Protein AF-A0A524N0E1-F1 (afdb_monomer_lite)

Sequence (249 aa):
MIRYTLTCMLLAGVVLVSGCTGSSPEADEAGSQALSSLEKRVTEMEQIISGLTAELERLRVQNAGMQRSFEAMAKRGGAPADGDVAELVEAAVAAELKAREELQQQQEAQQRDERRQQAEQRRQQAEERRREATQQRIDEMSEVLALDEGQQEQLKEIATQAQGTIRDVFQKMRSDGSFDRDAMTAAIDAVIQDSETAMKEILSEEQFAKYQEEQEPIRQIWEGLRNMNFGQGRRGGGGNRGGNQAGGD

Structure (mmCIF, N/CA/C/O backbone):
data_AF-A0A524N0E1-F1
#
_entry.id   AF-A0A524N0E1-F1
#
loop_
_atom_site.group_PDB
_atom_site.id
_atom_site.type_symbol
_atom_site.label_atom_id
_atom_site.label_alt_id
_atom_site.label_comp_id
_atom_site.label_asym_id
_atom_site.label_entity_id
_atom_site.label_seq_id
_atom_site.pdbx_PDB_ins_code
_atom_site.Cartn_x
_atom_site.Cartn_y
_atom_site.Cartn_z
_atom_site.occupancy
_atom_site.B_iso_or_equiv
_atom_site.auth_seq_id
_atom_site.auth_comp_id
_atom_site.auth_asym_id
_atom_site.auth_atom_id
_atom_site.pdbx_PDB_model_num
ATOM 1 N N . MET A 1 1 ? 29.623 -28.785 -18.349 1.00 45.19 1 MET A N 1
ATOM 2 C CA . MET A 1 1 ? 29.304 -29.489 -17.085 1.00 45.19 1 MET A CA 1
ATOM 3 C C . MET A 1 1 ? 30.384 -29.249 -16.016 1.00 45.19 1 MET A C 1
ATOM 5 O O . MET A 1 1 ? 30.960 -30.201 -15.520 1.00 45.19 1 MET A O 1
ATOM 9 N N . ILE A 1 2 ? 30.697 -27.992 -15.662 1.00 42.69 2 ILE A N 1
ATOM 10 C CA . ILE A 1 2 ? 31.706 -27.665 -14.616 1.00 42.69 2 ILE A CA 1
ATOM 11 C C . ILE A 1 2 ? 31.137 -26.674 -13.567 1.00 42.69 2 ILE A C 1
ATOM 13 O O . ILE A 1 2 ? 31.775 -26.360 -12.575 1.00 42.69 2 ILE A O 1
ATOM 17 N N . ARG A 1 3 ? 29.887 -26.209 -13.723 1.00 44.38 3 ARG A N 1
ATOM 18 C CA . ARG A 1 3 ? 29.291 -25.162 -12.869 1.00 44.38 3 ARG A CA 1
ATOM 19 C C 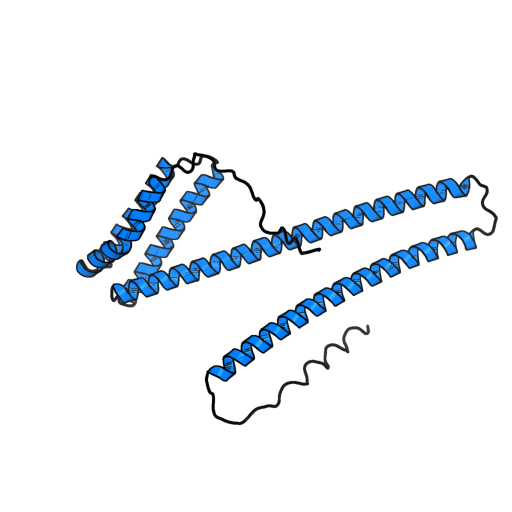. ARG A 1 3 ? 28.648 -25.652 -11.557 1.00 44.38 3 ARG A C 1
ATOM 21 O O . ARG A 1 3 ? 28.181 -24.817 -10.801 1.00 44.38 3 ARG A O 1
ATOM 28 N N . TYR A 1 4 ? 28.641 -26.956 -11.265 1.00 41.62 4 TYR A N 1
ATOM 29 C CA . TYR A 1 4 ? 27.923 -27.508 -10.098 1.00 41.62 4 TYR A CA 1
ATOM 30 C C . TYR A 1 4 ? 28.804 -27.962 -8.927 1.00 41.62 4 TYR A C 1
ATOM 32 O O . TYR A 1 4 ? 28.274 -28.323 -7.884 1.00 41.62 4 TYR A O 1
ATOM 40 N N . THR A 1 5 ? 30.133 -27.935 -9.046 1.00 41.66 5 THR A N 1
ATOM 41 C CA . THR A 1 5 ? 31.018 -28.451 -7.985 1.00 41.66 5 THR A CA 1
ATOM 42 C C . THR A 1 5 ? 31.555 -27.389 -7.026 1.00 41.66 5 THR A C 1
ATOM 44 O O . THR A 1 5 ? 32.022 -27.757 -5.953 1.00 41.66 5 THR A O 1
ATOM 47 N N . LEU A 1 6 ? 31.459 -26.090 -7.338 1.00 37.38 6 LEU A N 1
ATOM 48 C CA . LEU A 1 6 ? 31.981 -25.041 -6.445 1.00 37.38 6 LEU A CA 1
ATOM 49 C C . LEU A 1 6 ? 30.980 -24.556 -5.384 1.00 37.38 6 LEU A C 1
ATOM 51 O O . LEU A 1 6 ? 31.397 -24.043 -4.351 1.00 37.38 6 LEU A O 1
ATOM 55 N N . THR A 1 7 ? 29.677 -24.757 -5.585 1.00 39.31 7 THR A N 1
ATOM 56 C CA . THR A 1 7 ? 28.638 -24.256 -4.667 1.00 39.31 7 THR A CA 1
ATOM 57 C C . THR A 1 7 ? 28.440 -25.141 -3.430 1.00 39.31 7 THR A C 1
ATOM 59 O O . THR A 1 7 ? 27.913 -24.679 -2.425 1.00 39.31 7 THR A O 1
ATOM 62 N N . CYS A 1 8 ? 28.907 -26.395 -3.447 1.00 34.84 8 CYS A N 1
ATOM 63 C CA . CYS A 1 8 ? 28.731 -27.320 -2.319 1.00 34.84 8 CYS A CA 1
ATOM 64 C C . CYS A 1 8 ? 29.807 -27.222 -1.224 1.00 34.84 8 CYS A C 1
ATOM 66 O O . CYS A 1 8 ? 29.624 -27.825 -0.171 1.00 34.84 8 CYS A O 1
ATOM 68 N N . MET A 1 9 ? 30.904 -26.476 -1.413 1.00 36.12 9 MET A N 1
ATOM 69 C CA . MET A 1 9 ? 31.959 -26.375 -0.386 1.00 36.12 9 MET A CA 1
ATOM 70 C C . MET A 1 9 ? 31.864 -25.146 0.530 1.00 36.12 9 MET A C 1
ATOM 72 O O . MET A 1 9 ? 32.544 -25.114 1.550 1.00 36.12 9 MET A O 1
ATOM 76 N N . LEU A 1 10 ? 31.004 -24.165 0.239 1.00 38.72 10 LEU A N 1
ATOM 77 C CA . LEU A 1 10 ? 30.892 -22.945 1.058 1.00 38.72 10 LEU A CA 1
ATOM 78 C C . LEU A 1 10 ? 29.848 -23.023 2.188 1.00 38.72 10 LEU A C 1
ATOM 80 O O . LEU A 1 10 ? 29.843 -22.164 3.062 1.00 38.72 10 LEU A O 1
ATOM 84 N N . LEU A 1 11 ? 29.026 -24.077 2.235 1.00 38.41 11 LEU A N 1
ATOM 85 C CA . LEU A 1 11 ? 28.004 -24.283 3.278 1.00 38.41 11 LEU A CA 1
ATOM 86 C C . LEU A 1 11 ? 28.438 -25.219 4.423 1.00 38.41 11 LEU A C 1
ATOM 88 O O . LEU A 1 11 ? 27.679 -25.426 5.363 1.00 38.41 11 LEU A O 1
ATOM 92 N N . ALA A 1 12 ? 29.661 -25.757 4.392 1.00 38.16 12 ALA A N 1
ATOM 93 C CA . ALA A 1 12 ? 30.149 -26.708 5.401 1.00 38.16 12 ALA A CA 1
ATOM 94 C C . ALA A 1 12 ? 30.958 -26.067 6.556 1.00 38.16 12 ALA A C 1
ATOM 96 O O . ALA A 1 12 ? 31.536 -26.786 7.365 1.00 38.16 12 ALA A O 1
ATOM 97 N N . GLY A 1 13 ? 31.036 -24.732 6.636 1.00 39.38 13 GLY A N 1
ATOM 98 C CA . GLY A 1 13 ? 32.015 -24.038 7.487 1.00 39.38 13 GLY A CA 1
ATOM 99 C C . GLY A 1 13 ? 31.513 -23.333 8.752 1.00 39.38 13 GLY A C 1
ATOM 100 O O . GLY A 1 13 ? 32.348 -22.817 9.487 1.00 39.38 13 GLY A O 1
ATOM 101 N N . VAL A 1 14 ? 30.204 -23.264 9.034 1.00 42.12 14 VAL A N 1
ATOM 102 C CA . VAL A 1 14 ? 29.685 -22.448 10.162 1.00 42.12 14 VAL A CA 1
ATOM 103 C C . VAL A 1 14 ? 28.643 -23.201 10.995 1.00 42.12 14 VAL A C 1
ATOM 105 O O . VAL A 1 14 ? 27.560 -22.705 11.278 1.00 42.12 14 VAL A O 1
ATOM 108 N N . VAL A 1 15 ? 28.966 -24.426 11.411 1.00 42.88 15 VAL A N 1
ATOM 109 C CA . VAL A 1 15 ? 28.227 -25.125 12.475 1.00 42.88 15 VAL A CA 1
ATOM 110 C C . VAL A 1 15 ? 29.237 -25.755 13.426 1.00 42.88 15 VAL A C 1
ATOM 112 O O . VAL A 1 15 ? 29.592 -26.915 13.258 1.00 42.88 15 VAL A O 1
ATOM 115 N N . LEU A 1 16 ? 29.743 -24.970 14.386 1.00 44.41 16 LEU A N 1
ATOM 116 C CA . LEU A 1 16 ? 30.300 -25.459 15.660 1.00 44.41 16 LEU A CA 1
ATOM 117 C C . LEU A 1 16 ? 30.695 -24.293 16.586 1.00 44.41 16 LEU A C 1
ATOM 119 O O . LEU A 1 16 ? 31.866 -24.055 16.851 1.00 44.41 16 LEU A O 1
ATOM 123 N N . VAL A 1 17 ? 29.699 -23.588 17.127 1.00 41.06 17 VAL A N 1
ATOM 124 C CA . VAL A 1 17 ? 29.815 -22.969 18.458 1.00 41.06 17 VAL A CA 1
ATOM 125 C C . VAL A 1 17 ? 28.507 -23.251 19.185 1.00 41.06 17 VAL A C 1
ATOM 127 O O . VAL A 1 17 ? 27.555 -22.483 19.124 1.00 41.06 17 VAL A O 1
ATOM 130 N N . SER A 1 18 ? 28.446 -24.421 19.816 1.00 46.81 18 SER A N 1
ATOM 131 C CA . SER A 1 18 ? 27.412 -24.762 20.785 1.00 46.81 18 SER A CA 1
ATOM 132 C C . SER A 1 18 ? 28.088 -24.925 22.137 1.00 46.81 18 SER A C 1
ATOM 134 O O . SER A 1 18 ? 29.005 -25.736 22.270 1.00 46.81 18 SER A O 1
ATOM 136 N N . GLY A 1 19 ? 27.618 -24.159 23.119 1.00 47.72 19 GLY A N 1
ATOM 137 C CA . GLY A 1 19 ? 27.877 -24.407 24.532 1.00 47.72 19 GLY A CA 1
ATOM 138 C C . GLY A 1 19 ? 28.663 -23.312 25.241 1.00 47.72 19 GLY A C 1
ATOM 139 O O . GLY A 1 19 ? 29.868 -23.438 25.408 1.00 47.72 19 GLY A O 1
ATOM 140 N N . CYS A 1 20 ? 27.956 -22.288 25.723 1.00 38.78 20 CYS A N 1
ATOM 141 C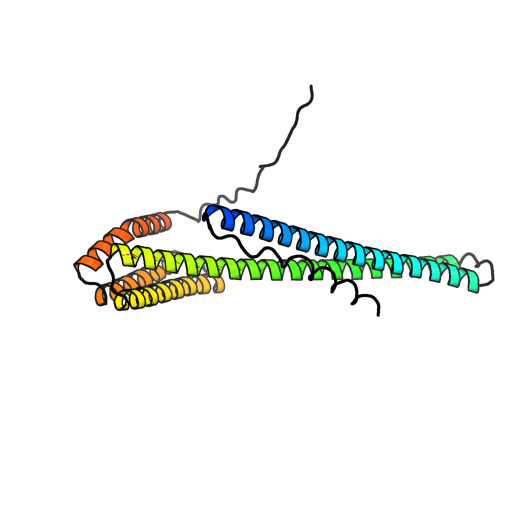 CA . CYS A 1 20 ? 28.060 -21.833 27.111 1.00 38.78 20 CYS A CA 1
ATOM 142 C C . CYS A 1 20 ? 26.848 -20.950 27.445 1.00 38.78 20 CYS A C 1
ATOM 144 O O . CYS A 1 20 ? 26.543 -19.973 26.773 1.00 38.78 20 CYS A O 1
ATOM 146 N N . THR A 1 21 ? 26.129 -21.379 28.472 1.00 53.03 21 THR A N 1
ATOM 147 C CA . THR A 1 21 ? 24.881 -20.845 29.013 1.00 53.03 21 THR A CA 1
ATOM 148 C C . THR A 1 21 ? 25.054 -19.454 29.624 1.00 53.03 21 THR A C 1
ATOM 150 O O . THR A 1 21 ? 25.870 -19.285 30.528 1.00 53.03 21 THR A O 1
ATOM 153 N N . GLY A 1 22 ? 24.231 -18.500 29.182 1.00 50.12 22 GLY A N 1
ATOM 154 C CA . GLY A 1 22 ? 24.091 -17.171 29.785 1.00 50.12 22 GLY A CA 1
ATOM 155 C C . GLY A 1 22 ? 23.559 -16.142 28.786 1.00 50.12 22 GLY A C 1
ATOM 156 O O . GLY A 1 22 ? 24.301 -15.245 28.399 1.00 50.12 22 GLY A O 1
ATOM 157 N N . SER A 1 23 ? 22.314 -16.293 28.310 1.00 49.97 23 SER A N 1
ATOM 158 C CA . SER A 1 23 ? 21.739 -15.380 27.310 1.00 49.97 23 SER A CA 1
ATOM 159 C C . SER A 1 23 ? 21.368 -14.040 27.948 1.00 49.97 23 SER A C 1
ATOM 161 O O . SER A 1 23 ? 20.318 -13.892 28.577 1.00 49.97 23 SER A O 1
ATOM 163 N N . SER A 1 24 ? 22.247 -13.060 27.773 1.00 52.81 24 SER A N 1
ATOM 164 C CA . SER A 1 24 ? 21.864 -11.654 27.834 1.00 52.81 24 SER A CA 1
ATOM 165 C C . SER A 1 24 ? 21.066 -11.330 26.558 1.00 52.81 24 SER A C 1
ATOM 167 O O . SER A 1 24 ? 21.584 -11.603 25.472 1.00 52.81 24 SER A O 1
ATOM 169 N N . PRO A 1 25 ? 19.842 -10.771 26.637 1.00 56.78 25 PRO A N 1
ATOM 170 C CA . PRO A 1 25 ? 18.998 -10.495 25.466 1.00 56.78 25 PRO A CA 1
ATOM 171 C C . PRO A 1 25 ? 19.600 -9.476 24.478 1.00 56.78 25 PRO A C 1
ATOM 173 O O . PRO A 1 25 ? 19.148 -9.389 23.344 1.00 56.78 25 PRO A O 1
ATOM 176 N N . GLU A 1 26 ? 20.662 -8.757 24.855 1.00 55.16 26 GLU A N 1
ATOM 177 C CA . GLU A 1 26 ? 21.400 -7.864 23.945 1.00 55.16 26 GLU A CA 1
ATOM 178 C C . GLU A 1 26 ? 22.290 -8.606 22.926 1.00 55.16 26 GLU A C 1
ATOM 180 O O . GLU A 1 26 ? 22.692 -8.023 21.919 1.00 55.16 26 GLU A O 1
ATOM 185 N N . ALA A 1 27 ? 22.610 -9.889 23.144 1.00 56.75 27 ALA A N 1
ATOM 186 C CA . ALA A 1 27 ? 23.486 -10.639 22.237 1.00 56.75 27 ALA A CA 1
ATOM 187 C C . ALA A 1 27 ? 22.759 -11.157 20.978 1.00 56.75 27 ALA A C 1
ATOM 189 O O . ALA A 1 27 ? 23.377 -11.265 19.915 1.00 56.75 27 ALA A O 1
ATOM 190 N N . ASP A 1 28 ? 21.455 -11.431 21.072 1.00 58.19 28 ASP A N 1
ATOM 191 C CA . ASP A 1 28 ? 20.673 -11.988 19.959 1.00 58.19 28 ASP A CA 1
ATOM 192 C C . ASP A 1 28 ? 20.331 -10.929 18.894 1.00 58.19 28 ASP A C 1
ATOM 194 O O . ASP A 1 28 ? 20.287 -11.228 17.697 1.00 58.19 28 ASP A O 1
ATOM 198 N N . GLU A 1 29 ? 20.181 -9.662 19.289 1.00 62.47 29 GLU A N 1
ATOM 199 C CA . GLU A 1 29 ? 19.858 -8.576 18.356 1.00 62.47 29 GLU A CA 1
ATOM 200 C C . GLU A 1 29 ? 21.062 -8.197 17.472 1.00 62.47 29 GLU A C 1
ATOM 202 O O . GLU A 1 29 ? 20.926 -7.992 16.260 1.00 62.47 29 GLU A O 1
ATOM 207 N N . ALA A 1 30 ? 22.271 -8.214 18.044 1.00 68.00 30 ALA A N 1
ATOM 208 C CA . ALA A 1 30 ? 23.511 -7.991 17.303 1.00 68.00 30 ALA A CA 1
ATOM 209 C C . ALA A 1 30 ? 23.788 -9.110 16.278 1.00 68.00 30 ALA A C 1
ATOM 211 O O . ALA A 1 30 ? 24.270 -8.838 15.173 1.00 68.00 30 ALA A O 1
ATOM 212 N N . GLY A 1 31 ? 23.439 -10.360 16.607 1.00 72.56 31 GLY A N 1
ATOM 213 C CA . GLY A 1 31 ? 23.548 -11.498 15.689 1.00 72.56 31 GLY A CA 1
ATOM 214 C C . GLY A 1 31 ? 22.615 -11.376 14.480 1.00 72.56 31 GLY A C 1
ATOM 215 O O . GLY A 1 31 ? 23.041 -11.583 13.342 1.00 72.56 31 GLY A O 1
ATOM 216 N N . SER A 1 32 ? 21.367 -10.959 14.706 1.00 73.62 32 SER A N 1
ATOM 217 C CA . SER A 1 32 ? 20.366 -10.773 13.645 1.00 73.62 32 SER A CA 1
ATOM 218 C C . SER A 1 32 ? 20.742 -9.649 12.662 1.00 73.62 32 SER A C 1
ATOM 220 O O . SER A 1 32 ? 20.653 -9.802 11.437 1.00 73.62 32 SER A O 1
ATOM 222 N N . GLN A 1 33 ? 21.271 -8.530 13.168 1.00 75.44 33 GLN A N 1
ATOM 223 C CA . GLN A 1 33 ? 21.761 -7.442 12.313 1.00 75.44 33 GLN A CA 1
ATOM 224 C C . GLN A 1 33 ? 22.991 -7.854 11.487 1.00 75.44 33 GLN A C 1
ATOM 226 O O . GLN A 1 33 ? 23.101 -7.491 10.313 1.00 75.44 33 GLN A O 1
ATOM 231 N N . ALA A 1 34 ? 23.898 -8.651 12.062 1.00 79.00 34 ALA A N 1
ATOM 232 C CA . ALA A 1 34 ? 25.061 -9.160 11.342 1.00 79.00 34 ALA A CA 1
ATOM 233 C C . ALA A 1 34 ? 24.662 -10.118 10.206 1.00 79.00 34 ALA A C 1
ATOM 235 O O . ALA A 1 34 ? 25.190 -9.994 9.100 1.00 79.00 34 ALA A O 1
ATOM 236 N N . LEU A 1 35 ? 23.701 -11.017 10.447 1.00 80.62 35 LEU A N 1
ATOM 237 C CA . LEU A 1 35 ? 23.203 -11.957 9.437 1.00 80.62 35 LEU A CA 1
ATOM 238 C C . LEU A 1 35 ? 22.484 -11.240 8.288 1.00 80.62 35 LEU A C 1
ATOM 240 O O . LEU A 1 35 ? 22.827 -11.464 7.129 1.00 80.62 35 LEU A O 1
ATOM 244 N N . SER A 1 36 ? 21.584 -10.299 8.587 1.00 80.19 36 SER A N 1
ATOM 245 C CA . SER A 1 36 ? 20.879 -9.529 7.547 1.00 80.19 36 SER A CA 1
ATOM 246 C C . SER A 1 36 ? 21.816 -8.653 6.699 1.00 80.19 36 SER A C 1
ATOM 248 O O . SER A 1 36 ? 21.611 -8.486 5.495 1.00 80.19 36 SER A O 1
ATOM 250 N N . SER A 1 37 ? 22.885 -8.112 7.293 1.00 87.06 37 SER A N 1
ATOM 251 C CA . SER A 1 37 ? 23.940 -7.397 6.561 1.00 87.06 37 SER A CA 1
ATOM 252 C C . SER A 1 37 ? 24.708 -8.327 5.614 1.00 87.06 37 SER A C 1
ATOM 254 O O . SER A 1 37 ? 25.035 -7.957 4.482 1.00 87.06 37 SER A O 1
ATOM 256 N N . LEU A 1 38 ? 24.962 -9.562 6.049 1.00 86.50 38 LEU A N 1
ATOM 257 C CA . LEU A 1 38 ? 25.668 -10.570 5.265 1.00 86.50 38 LEU A CA 1
ATOM 258 C C . LEU A 1 38 ? 24.814 -11.061 4.086 1.00 86.50 38 LEU A C 1
ATOM 260 O O . LEU A 1 38 ? 25.319 -11.133 2.969 1.00 86.50 38 LEU A O 1
ATOM 264 N N . GLU A 1 39 ? 23.516 -11.286 4.297 1.00 87.12 39 GLU A N 1
ATOM 265 C CA . GLU A 1 39 ? 22.554 -11.637 3.241 1.00 87.12 39 GLU A CA 1
ATOM 266 C C . GLU A 1 39 ? 22.450 -10.556 2.159 1.00 87.12 39 GLU A C 1
ATOM 268 O O . GLU A 1 39 ? 22.483 -10.862 0.962 1.00 87.12 39 GLU A O 1
ATOM 273 N N . LYS A 1 40 ? 22.409 -9.276 2.555 1.00 89.50 40 LYS A N 1
ATOM 274 C CA . LYS A 1 40 ? 22.434 -8.152 1.604 1.00 89.50 40 LYS A CA 1
ATOM 275 C C . LYS A 1 40 ? 23.697 -8.163 0.751 1.00 89.50 40 LYS A C 1
ATOM 277 O O . LYS A 1 40 ? 23.605 -8.083 -0.471 1.00 89.50 40 LYS A O 1
ATOM 282 N N . ARG A 1 41 ? 24.867 -8.331 1.374 1.00 89.19 41 ARG A N 1
ATOM 283 C CA . ARG A 1 41 ? 26.149 -8.386 0.652 1.00 89.19 41 ARG A CA 1
ATOM 284 C C . ARG A 1 41 ? 26.242 -9.588 -0.285 1.00 89.19 41 ARG A C 1
ATOM 286 O O . ARG A 1 41 ? 26.809 -9.462 -1.366 1.00 89.19 41 ARG A O 1
ATOM 293 N N . VAL A 1 42 ? 25.706 -10.744 0.110 1.00 90.38 42 VAL A N 1
ATOM 294 C CA . VAL A 1 42 ? 25.641 -11.929 -0.761 1.00 90.38 42 VAL A CA 1
ATOM 295 C C . VAL A 1 42 ? 24.759 -11.643 -1.973 1.00 90.38 42 VAL A C 1
ATOM 297 O O . VAL A 1 42 ? 25.199 -11.862 -3.097 1.00 90.38 42 VAL A O 1
ATOM 300 N N . THR A 1 43 ? 23.583 -11.052 -1.762 1.00 88.56 43 THR A N 1
ATOM 301 C CA . THR A 1 43 ? 22.662 -10.688 -2.850 1.00 88.56 43 THR A CA 1
ATOM 302 C C . THR A 1 43 ? 23.292 -9.677 -3.818 1.00 88.56 43 THR A C 1
ATOM 304 O O . THR A 1 43 ? 23.206 -9.834 -5.034 1.00 88.56 43 THR A O 1
ATOM 307 N N . GLU A 1 44 ? 23.987 -8.659 -3.301 1.00 89.88 44 GLU A N 1
ATOM 308 C CA . GLU A 1 44 ? 24.730 -7.688 -4.118 1.00 89.88 44 GLU A CA 1
ATOM 309 C C . GLU A 1 44 ? 25.844 -8.358 -4.938 1.00 89.88 44 GLU A C 1
ATOM 311 O O . GLU A 1 44 ? 25.999 -8.078 -6.129 1.00 89.88 44 GLU A O 1
ATOM 316 N N . MET A 1 45 ? 26.601 -9.283 -4.339 1.00 88.38 45 MET A N 1
ATOM 317 C CA . MET A 1 45 ? 27.630 -10.038 -5.060 1.00 88.38 45 MET A CA 1
ATOM 318 C C . MET A 1 45 ? 27.033 -10.928 -6.155 1.00 88.38 45 MET A C 1
ATOM 320 O O . MET A 1 45 ? 27.592 -10.994 -7.250 1.00 88.38 45 MET A O 1
ATOM 324 N N . GLU A 1 46 ? 25.896 -11.579 -5.909 1.00 87.75 46 GLU A N 1
ATOM 325 C CA . GLU A 1 46 ? 25.199 -12.389 -6.916 1.00 87.75 46 GLU A CA 1
ATOM 326 C C . GLU A 1 46 ? 24.719 -11.544 -8.103 1.00 87.75 46 GLU A C 1
ATOM 328 O O . GLU A 1 46 ? 24.857 -11.962 -9.260 1.00 87.75 46 GLU A O 1
ATOM 333 N N . GLN A 1 47 ? 24.233 -10.328 -7.843 1.00 86.81 47 GLN A N 1
ATOM 334 C CA . GLN A 1 47 ? 23.871 -9.370 -8.890 1.00 86.81 47 GLN A CA 1
ATOM 335 C C . GLN A 1 47 ? 25.094 -8.941 -9.713 1.00 86.81 47 GLN A C 1
ATOM 337 O O . GLN A 1 47 ? 25.037 -8.960 -10.944 1.00 86.81 47 GLN A O 1
ATOM 342 N N . ILE A 1 48 ? 26.222 -8.631 -9.061 1.00 90.56 48 ILE A N 1
ATOM 343 C CA . ILE A 1 48 ? 27.475 -8.267 -9.746 1.00 90.56 48 ILE A CA 1
ATOM 344 C C . ILE A 1 48 ? 27.982 -9.427 -10.614 1.00 90.56 48 ILE A C 1
ATOM 346 O O . ILE A 1 48 ? 28.325 -9.220 -11.778 1.00 90.56 48 ILE A O 1
ATOM 350 N N . ILE A 1 49 ? 28.001 -10.657 -10.090 1.00 88.56 49 ILE A N 1
ATOM 351 C CA . ILE A 1 49 ? 28.445 -11.846 -10.835 1.00 88.56 49 ILE A CA 1
ATOM 352 C C . ILE A 1 49 ? 27.540 -12.096 -12.045 1.00 88.56 49 ILE A C 1
ATOM 354 O O . ILE A 1 49 ? 28.035 -12.401 -13.135 1.00 88.56 49 ILE A O 1
ATOM 358 N N . SER A 1 50 ? 26.226 -11.938 -11.879 1.00 85.50 50 SER A N 1
ATOM 359 C CA . SER A 1 50 ? 25.260 -12.082 -12.971 1.00 85.50 50 SER A CA 1
ATOM 360 C C . SER A 1 50 ? 25.487 -11.028 -14.059 1.00 85.50 50 SER A C 1
ATOM 362 O O . SER A 1 50 ? 25.551 -11.375 -15.240 1.00 85.50 50 SER A O 1
ATOM 364 N N . GLY A 1 51 ? 25.718 -9.768 -13.669 1.00 87.69 51 GLY A N 1
ATOM 365 C CA . GLY A 1 51 ? 26.053 -8.676 -14.587 1.00 87.69 51 GLY A CA 1
ATOM 366 C C . GLY A 1 51 ? 27.350 -8.921 -15.365 1.00 87.69 51 GLY A C 1
ATOM 367 O O . GLY A 1 51 ? 27.354 -8.865 -16.594 1.00 87.69 51 GLY A O 1
ATOM 368 N N . LEU A 1 52 ? 28.429 -9.297 -14.671 1.00 88.62 52 LEU A N 1
ATOM 369 C CA . LEU A 1 52 ? 29.719 -9.615 -15.298 1.00 88.62 52 LEU A CA 1
ATOM 370 C C . LEU A 1 52 ? 29.629 -10.826 -16.236 1.00 88.62 52 LEU A C 1
ATOM 372 O O . LEU A 1 52 ? 30.289 -10.867 -17.274 1.00 88.62 52 LEU A O 1
ATOM 376 N N . THR A 1 53 ? 28.803 -11.818 -15.901 1.00 88.62 53 THR A N 1
ATOM 377 C CA . THR A 1 53 ? 28.598 -12.993 -16.759 1.00 88.62 53 THR A CA 1
ATOM 378 C C . THR A 1 53 ? 27.886 -12.611 -18.056 1.00 88.62 53 THR A C 1
ATOM 380 O O . THR A 1 53 ? 28.307 -13.052 -19.128 1.00 88.62 53 THR A O 1
ATOM 383 N N . ALA A 1 54 ? 26.862 -11.757 -17.978 1.00 87.75 54 ALA A N 1
ATOM 384 C CA . ALA A 1 54 ? 26.169 -11.236 -19.154 1.00 87.75 54 ALA A CA 1
ATOM 385 C C . ALA A 1 54 ? 27.099 -10.382 -20.036 1.00 87.75 54 ALA A C 1
ATOM 387 O O . ALA A 1 54 ? 27.095 -10.515 -21.261 1.00 87.75 54 ALA A O 1
ATOM 388 N N . GLU A 1 55 ? 27.951 -9.553 -19.428 1.00 89.19 55 GLU A N 1
ATOM 389 C CA . GLU A 1 55 ? 28.930 -8.741 -20.155 1.00 89.19 55 GLU A CA 1
ATOM 390 C C . GLU A 1 55 ? 29.993 -9.604 -20.856 1.00 89.19 55 GLU A C 1
ATOM 392 O O . GLU A 1 55 ? 30.309 -9.380 -22.027 1.00 89.19 55 GLU A O 1
ATOM 397 N N . LEU A 1 56 ? 30.480 -10.662 -20.198 1.00 88.25 56 LEU A N 1
ATOM 398 C CA . LEU A 1 56 ? 31.393 -11.630 -20.810 1.00 88.25 56 LEU A CA 1
ATOM 399 C C . LEU A 1 56 ? 30.759 -12.381 -21.987 1.00 88.25 56 LEU A C 1
ATOM 401 O O . LEU A 1 56 ? 31.439 -12.626 -22.986 1.00 88.25 56 LEU A O 1
ATOM 405 N N . GLU A 1 57 ? 29.481 -12.760 -21.902 1.00 87.56 57 GLU A N 1
ATOM 406 C CA . GLU A 1 57 ? 28.782 -13.372 -23.039 1.00 87.56 57 GLU A CA 1
ATOM 407 C C . GLU A 1 57 ? 28.618 -12.387 -24.197 1.00 87.56 57 GLU A C 1
ATOM 409 O O . GLU A 1 57 ? 28.910 -12.743 -25.341 1.00 87.56 57 GLU A O 1
ATOM 414 N N . ARG A 1 58 ? 28.276 -11.126 -23.910 1.00 88.56 58 ARG A N 1
ATOM 415 C CA . ARG A 1 58 ? 28.204 -10.064 -24.921 1.00 88.56 58 ARG A CA 1
ATOM 416 C C . ARG A 1 58 ? 29.542 -9.868 -25.639 1.00 88.56 58 ARG A C 1
ATOM 418 O O . ARG A 1 58 ? 29.577 -9.858 -26.870 1.00 88.56 58 ARG A O 1
ATOM 425 N N . LEU A 1 59 ? 30.645 -9.775 -24.894 1.00 87.75 59 LEU A N 1
ATOM 426 C CA . LEU A 1 59 ? 31.992 -9.637 -25.462 1.00 87.75 59 LEU A CA 1
ATOM 427 C C . LEU A 1 59 ? 32.405 -10.867 -26.279 1.00 87.75 59 LEU A C 1
ATOM 429 O O . LEU A 1 59 ? 33.040 -10.733 -27.326 1.00 87.75 59 LEU A O 1
ATOM 433 N N . ARG A 1 60 ? 32.027 -12.078 -25.850 1.00 88.12 60 ARG A N 1
ATOM 434 C CA . ARG A 1 60 ? 32.279 -13.305 -26.623 1.00 88.12 60 ARG A CA 1
ATOM 435 C C . ARG A 1 60 ? 31.523 -13.319 -27.944 1.00 88.12 60 ARG A C 1
ATOM 437 O O . ARG A 1 60 ? 32.116 -13.683 -28.955 1.00 88.12 60 ARG A O 1
ATOM 444 N N . VAL A 1 61 ? 30.255 -12.912 -27.953 1.00 84.88 61 VAL A N 1
ATOM 445 C CA . VAL A 1 61 ? 29.462 -12.808 -29.188 1.00 84.88 61 VAL A CA 1
ATOM 446 C C . VAL A 1 61 ? 30.062 -11.760 -30.127 1.00 84.88 61 VAL A C 1
ATOM 448 O O . VAL A 1 61 ? 30.231 -12.041 -31.312 1.00 84.88 61 VAL A O 1
ATOM 451 N N . GLN A 1 62 ? 30.471 -10.600 -29.602 1.00 85.69 62 GLN A N 1
ATOM 452 C CA . GLN A 1 62 ? 31.131 -9.551 -30.385 1.00 85.69 62 GLN A CA 1
ATOM 453 C C . GLN A 1 62 ? 32.451 -10.040 -31.005 1.00 85.69 62 GLN A C 1
ATOM 455 O O . GLN A 1 62 ? 32.674 -9.877 -32.205 1.00 85.69 62 GLN A O 1
ATOM 460 N N . ASN A 1 63 ? 33.299 -10.706 -30.216 1.00 84.81 63 ASN A N 1
ATOM 461 C CA . ASN A 1 63 ? 34.551 -11.286 -30.704 1.00 84.81 63 ASN A CA 1
ATOM 462 C C . ASN A 1 63 ? 34.313 -12.396 -31.734 1.00 84.81 63 ASN A C 1
ATOM 464 O O . ASN A 1 63 ? 35.020 -12.449 -32.736 1.00 84.81 63 ASN A O 1
ATOM 468 N N . ALA A 1 64 ? 33.303 -13.248 -31.538 1.00 81.06 64 ALA A N 1
ATOM 469 C CA . ALA A 1 64 ? 32.943 -14.278 -32.509 1.00 81.06 64 ALA A CA 1
ATOM 470 C C . ALA A 1 64 ? 32.442 -13.671 -33.831 1.00 81.06 64 ALA A C 1
ATOM 472 O O . ALA A 1 64 ? 32.751 -14.196 -34.898 1.00 81.06 64 ALA A O 1
ATOM 473 N N . GLY A 1 65 ? 31.704 -12.558 -33.778 1.00 77.38 65 GLY A N 1
ATOM 474 C CA . GLY A 1 65 ? 31.304 -11.796 -34.964 1.00 77.38 65 GLY A CA 1
ATOM 475 C C . GLY A 1 65 ? 32.509 -11.250 -35.733 1.00 77.38 65 GLY A C 1
ATOM 476 O O . GLY A 1 65 ? 32.606 -11.460 -36.941 1.00 77.38 65 GLY A O 1
ATOM 477 N N . MET A 1 66 ? 33.469 -10.642 -35.026 1.00 76.00 66 MET A N 1
ATOM 478 C CA . MET A 1 66 ? 34.724 -10.173 -35.630 1.00 76.00 66 MET A CA 1
ATOM 479 C C . MET A 1 66 ? 35.559 -11.323 -36.206 1.00 76.00 66 MET A C 1
ATOM 481 O O . MET A 1 66 ? 36.086 -11.220 -37.305 1.00 76.00 66 MET A O 1
ATOM 485 N N . GLN A 1 67 ? 35.667 -12.452 -35.507 1.00 79.31 67 GLN A N 1
ATOM 486 C CA . GLN A 1 67 ? 36.405 -13.608 -36.021 1.00 79.31 67 GLN A CA 1
ATOM 487 C C . GLN A 1 67 ? 35.774 -14.161 -37.302 1.00 79.31 67 GLN A C 1
ATOM 489 O O . GLN A 1 67 ? 36.494 -14.449 -38.255 1.00 79.31 67 GLN A O 1
ATOM 494 N N . ARG A 1 68 ? 34.438 -14.235 -37.375 1.00 78.31 68 ARG A N 1
ATOM 495 C CA . ARG A 1 68 ? 33.737 -14.646 -38.601 1.00 78.31 68 ARG A CA 1
ATOM 496 C C . ARG A 1 68 ? 33.953 -13.666 -39.752 1.00 78.31 68 ARG A C 1
ATOM 498 O O . ARG A 1 68 ? 34.074 -14.118 -40.887 1.00 78.31 68 ARG A O 1
ATOM 505 N N . SER A 1 69 ? 34.019 -12.357 -39.493 1.00 75.38 69 SER A N 1
ATOM 506 C CA . SER A 1 69 ? 34.305 -11.377 -40.549 1.00 75.38 69 SER A CA 1
ATOM 507 C C . SER A 1 69 ? 35.746 -11.494 -41.060 1.00 75.38 69 SER A C 1
ATOM 509 O O . SER A 1 69 ? 35.961 -11.465 -42.273 1.00 75.38 69 SER A O 1
ATOM 511 N N . PHE A 1 70 ? 36.719 -11.736 -40.174 1.00 76.19 70 PHE A N 1
ATOM 512 C CA . PHE A 1 70 ? 38.101 -12.038 -40.564 1.00 76.19 70 PHE A CA 1
ATOM 513 C C . PHE A 1 70 ? 38.221 -13.349 -41.353 1.00 76.19 70 PHE A C 1
ATOM 515 O O . PHE A 1 70 ? 38.896 -13.379 -42.380 1.00 76.19 70 PHE A O 1
ATOM 522 N N . GLU A 1 71 ? 37.544 -14.420 -40.931 1.00 78.06 71 GLU A N 1
ATOM 523 C CA . GLU A 1 71 ? 37.534 -15.694 -41.664 1.00 78.06 71 GLU A CA 1
ATOM 524 C C . GLU A 1 71 ? 36.852 -15.577 -43.031 1.00 78.06 71 GLU A C 1
ATOM 526 O O . GLU A 1 71 ? 37.335 -16.155 -44.007 1.00 78.06 71 GLU A O 1
ATOM 531 N N . ALA A 1 72 ? 35.759 -14.815 -43.130 1.00 73.38 72 ALA A N 1
ATOM 532 C CA . ALA A 1 72 ? 35.085 -14.547 -44.396 1.00 73.38 72 ALA A CA 1
ATOM 533 C C . ALA A 1 72 ? 35.987 -13.761 -45.361 1.00 73.38 72 ALA A C 1
ATOM 535 O O . ALA A 1 72 ? 36.043 -14.096 -46.545 1.00 73.38 72 ALA A O 1
ATOM 536 N N . MET A 1 73 ? 36.746 -12.779 -44.857 1.00 70.62 73 MET A N 1
ATOM 537 C CA . MET A 1 73 ? 37.768 -12.076 -45.640 1.00 70.62 73 MET A CA 1
ATOM 538 C C . MET A 1 73 ? 38.902 -13.014 -46.075 1.00 70.62 73 MET A C 1
ATOM 540 O O . MET A 1 73 ? 39.286 -13.007 -47.242 1.00 70.62 73 MET A O 1
ATOM 544 N N . ALA A 1 74 ? 39.399 -13.869 -45.177 1.00 74.31 74 ALA A N 1
ATOM 545 C CA . ALA A 1 74 ? 40.493 -14.794 -45.472 1.00 74.31 74 ALA A CA 1
ATOM 546 C C . ALA A 1 74 ? 40.107 -15.872 -46.504 1.00 74.31 74 ALA A C 1
ATOM 548 O O . ALA A 1 74 ? 40.899 -16.197 -47.388 1.00 74.31 74 ALA A O 1
ATOM 549 N N . LYS A 1 75 ? 38.879 -16.409 -46.438 1.00 74.81 75 LYS A N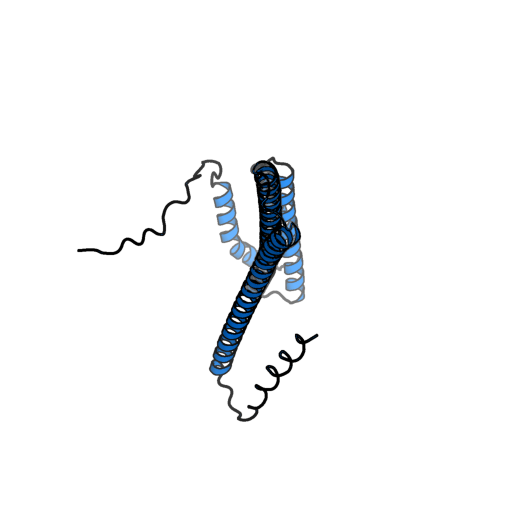 1
ATOM 550 C CA . LYS A 1 75 ? 38.380 -17.421 -47.388 1.00 74.81 75 LYS A CA 1
ATOM 551 C C . LYS A 1 75 ? 38.131 -16.880 -48.794 1.00 74.81 75 LYS A C 1
ATOM 553 O O . LYS A 1 75 ? 38.104 -17.676 -49.729 1.00 74.81 75 LYS A O 1
ATOM 558 N N . ARG A 1 76 ? 37.938 -15.567 -48.962 1.00 63.75 76 ARG A N 1
ATOM 559 C CA . ARG A 1 76 ? 37.612 -14.973 -50.268 1.00 63.75 76 ARG A CA 1
ATOM 560 C C . ARG A 1 76 ? 38.812 -14.785 -51.197 1.00 63.75 76 ARG A C 1
ATOM 562 O O . ARG A 1 76 ? 38.590 -14.441 -52.349 1.00 63.75 76 ARG A O 1
ATOM 569 N N . GLY A 1 77 ? 40.037 -15.079 -50.738 1.00 53.25 77 GLY A N 1
ATOM 570 C CA . GLY A 1 77 ? 41.179 -15.432 -51.594 1.00 53.25 77 GLY A CA 1
ATOM 571 C C . GLY A 1 77 ? 41.367 -14.559 -52.840 1.00 53.25 77 GLY A C 1
ATOM 572 O O . GLY A 1 77 ? 41.537 -15.087 -53.933 1.00 53.25 77 GLY A O 1
ATOM 573 N N . GLY A 1 78 ? 41.291 -13.239 -52.688 1.00 59.19 78 GLY A N 1
ATOM 574 C CA . GLY A 1 78 ? 41.413 -12.274 -53.776 1.00 59.19 78 GLY A CA 1
ATOM 575 C C . GLY A 1 78 ? 41.131 -10.873 -53.251 1.00 59.19 78 GLY A C 1
ATOM 576 O O . GLY A 1 78 ? 40.226 -10.700 -52.436 1.00 59.19 78 GLY A O 1
ATOM 577 N N . ALA A 1 79 ? 41.930 -9.886 -53.669 1.00 52.53 79 ALA A N 1
ATOM 578 C CA . ALA A 1 79 ? 41.652 -8.485 -53.370 1.00 52.53 79 ALA A CA 1
ATOM 579 C C . ALA A 1 79 ? 40.226 -8.173 -53.863 1.00 52.53 79 ALA A C 1
ATOM 581 O O . ALA A 1 79 ? 39.961 -8.377 -55.051 1.00 52.53 79 ALA A O 1
ATOM 582 N N . PRO A 1 80 ? 39.294 -7.781 -52.978 1.00 54.56 80 PRO A N 1
ATOM 583 C CA . PRO A 1 80 ? 37.930 -7.507 -53.394 1.00 54.56 80 PRO A CA 1
ATOM 584 C C . PRO A 1 80 ? 37.957 -6.347 -54.390 1.00 54.56 80 PRO A C 1
ATOM 586 O O . PRO A 1 80 ? 38.657 -5.358 -54.173 1.00 54.56 80 PRO A O 1
ATOM 589 N N . ALA A 1 81 ? 37.222 -6.474 -55.494 1.00 58.16 81 ALA A N 1
ATOM 590 C CA . ALA A 1 81 ? 36.946 -5.318 -56.333 1.00 58.16 81 ALA A CA 1
ATOM 591 C C . ALA A 1 81 ? 36.206 -4.278 -55.473 1.00 58.16 81 ALA A C 1
ATOM 593 O O . ALA A 1 81 ? 35.340 -4.654 -54.681 1.00 58.16 81 ALA A O 1
ATOM 594 N N . ASP A 1 82 ? 36.532 -2.992 -55.624 1.00 58.81 82 ASP A N 1
ATOM 595 C CA . ASP A 1 82 ? 36.057 -1.905 -54.746 1.00 58.81 82 ASP A CA 1
ATOM 596 C C . ASP A 1 82 ? 34.520 -1.854 -54.558 1.00 58.81 82 ASP A C 1
ATOM 598 O O . ASP A 1 82 ? 34.038 -1.329 -53.555 1.00 58.81 82 ASP A O 1
ATOM 602 N N . GLY A 1 83 ? 33.737 -2.440 -55.475 1.00 62.06 83 GLY A N 1
ATOM 603 C CA . GLY A 1 83 ? 32.274 -2.533 -55.381 1.00 62.06 83 GLY A CA 1
ATOM 604 C C . GLY A 1 83 ? 31.733 -3.554 -54.365 1.00 62.06 83 GLY A C 1
ATOM 605 O O . GLY A 1 83 ? 30.731 -3.275 -53.714 1.00 62.06 83 GLY A O 1
ATOM 606 N N . ASP A 1 84 ? 32.405 -4.693 -54.157 1.00 66.12 84 ASP A N 1
ATOM 607 C CA . ASP A 1 84 ? 31.913 -5.775 -53.276 1.00 66.12 84 ASP A CA 1
ATOM 608 C C . ASP A 1 84 ? 32.126 -5.469 -51.783 1.00 66.12 84 ASP A C 1
ATOM 610 O O . ASP A 1 84 ? 31.497 -6.067 -50.906 1.00 66.12 84 ASP A O 1
ATOM 614 N N . VAL A 1 85 ? 33.041 -4.543 -51.476 1.00 69.50 85 VAL A N 1
ATOM 615 C CA . VAL A 1 85 ? 33.320 -4.102 -50.102 1.00 69.50 85 VAL A CA 1
ATOM 616 C C . VAL A 1 85 ? 32.192 -3.212 -49.587 1.00 69.50 85 VAL A C 1
ATOM 618 O O . VAL A 1 85 ? 31.806 -3.334 -48.426 1.00 69.50 85 VAL A O 1
ATOM 621 N N . ALA A 1 86 ? 31.630 -2.356 -50.443 1.00 76.44 86 ALA A N 1
ATOM 622 C CA . ALA A 1 86 ? 30.565 -1.434 -50.063 1.00 76.44 86 ALA A CA 1
ATOM 623 C C . ALA A 1 86 ? 29.284 -2.175 -49.639 1.00 76.44 86 ALA A C 1
ATOM 625 O O . ALA A 1 86 ? 28.742 -1.889 -48.572 1.00 76.44 86 ALA A O 1
ATOM 626 N N . GLU A 1 87 ? 28.856 -3.181 -50.408 1.00 78.38 87 GLU A N 1
ATOM 627 C CA . GLU A 1 87 ? 27.650 -3.970 -50.106 1.00 78.38 87 GLU A CA 1
ATOM 628 C C . GLU A 1 87 ? 27.807 -4.797 -48.817 1.00 78.38 87 GLU A C 1
ATOM 630 O O . GLU A 1 87 ? 26.892 -4.874 -47.995 1.00 78.38 87 GLU A O 1
ATOM 635 N N . LEU A 1 88 ? 28.995 -5.369 -48.580 1.00 76.12 88 LEU A N 1
ATOM 636 C CA . LEU A 1 88 ? 29.286 -6.090 -47.338 1.00 76.12 88 LEU A CA 1
ATOM 637 C C . LEU A 1 88 ? 29.281 -5.176 -46.108 1.00 76.12 88 LEU A C 1
ATOM 639 O O . LEU A 1 88 ? 28.812 -5.588 -45.046 1.00 76.12 88 LEU A O 1
ATOM 643 N N . VAL A 1 89 ? 29.803 -3.954 -46.237 1.00 79.25 89 VAL A N 1
ATOM 644 C CA . VAL A 1 89 ? 29.790 -2.966 -45.152 1.00 79.25 89 VAL A CA 1
ATOM 645 C C . VAL A 1 89 ? 28.359 -2.517 -44.861 1.00 79.25 89 VAL A C 1
ATOM 647 O O . VAL A 1 89 ? 27.973 -2.473 -43.695 1.00 79.25 89 VAL A O 1
ATOM 650 N N . GLU A 1 90 ? 27.546 -2.258 -45.885 1.00 83.19 90 GLU A N 1
ATOM 651 C CA . GLU A 1 90 ? 26.144 -1.863 -45.710 1.00 83.19 90 GLU A CA 1
ATOM 652 C C . GLU A 1 90 ? 25.315 -2.970 -45.037 1.00 83.19 90 GLU A C 1
ATOM 654 O O . GLU A 1 90 ? 24.615 -2.711 -44.055 1.00 83.19 90 GLU A O 1
ATOM 659 N N . ALA A 1 91 ? 25.467 -4.225 -45.475 1.00 80.94 91 ALA A N 1
ATOM 660 C CA . ALA A 1 91 ? 24.807 -5.369 -44.848 1.00 80.94 91 ALA A CA 1
ATOM 661 C C . ALA A 1 91 ? 25.262 -5.588 -43.391 1.00 80.94 91 ALA A C 1
ATOM 663 O O . ALA A 1 91 ? 24.441 -5.910 -42.527 1.00 80.94 91 ALA A O 1
ATOM 664 N N . ALA A 1 92 ? 26.552 -5.388 -43.095 1.00 79.50 92 ALA A N 1
ATOM 665 C CA . ALA A 1 92 ? 27.082 -5.489 -41.737 1.00 79.50 92 ALA A CA 1
ATOM 666 C C . ALA A 1 92 ? 26.536 -4.383 -40.819 1.00 79.50 92 ALA A C 1
ATOM 668 O O . ALA A 1 92 ? 26.129 -4.676 -39.695 1.00 79.50 92 ALA A O 1
ATOM 669 N N . VAL A 1 93 ? 26.462 -3.139 -41.304 1.00 89.06 93 VAL A N 1
ATOM 670 C CA . VAL A 1 93 ? 25.883 -2.009 -40.558 1.00 89.06 93 VAL A CA 1
ATOM 671 C C . VAL A 1 93 ? 24.388 -2.225 -40.316 1.00 89.06 93 VAL A C 1
ATOM 673 O O . VAL A 1 93 ? 23.921 -2.023 -39.196 1.00 89.06 93 VAL A O 1
ATOM 676 N N . ALA A 1 94 ? 23.635 -2.697 -41.314 1.00 89.81 94 ALA A N 1
ATOM 677 C CA . ALA A 1 94 ? 22.215 -3.015 -41.156 1.00 89.81 94 ALA A CA 1
ATOM 678 C C . ALA A 1 94 ? 21.981 -4.141 -40.130 1.00 89.81 94 ALA A C 1
ATOM 680 O O . ALA A 1 94 ? 21.083 -4.044 -39.290 1.00 89.81 94 ALA A O 1
ATOM 681 N N . ALA A 1 95 ? 22.812 -5.189 -40.153 1.00 88.81 95 ALA A N 1
ATOM 682 C CA . ALA A 1 95 ? 22.756 -6.266 -39.168 1.00 88.81 95 ALA A CA 1
ATOM 683 C C . ALA A 1 95 ? 23.106 -5.775 -37.752 1.00 88.81 95 ALA A C 1
ATOM 685 O O . ALA A 1 95 ? 22.452 -6.176 -36.789 1.00 88.81 95 ALA A O 1
ATOM 686 N N . GLU A 1 96 ? 24.097 -4.888 -37.615 1.00 88.56 96 GLU A N 1
ATOM 687 C CA . GLU A 1 96 ? 24.463 -4.297 -36.326 1.00 88.56 96 GLU A CA 1
ATOM 688 C C . GLU A 1 96 ? 23.353 -3.393 -35.775 1.00 88.56 96 GLU A C 1
ATOM 690 O O . GLU A 1 96 ? 23.022 -3.485 -34.592 1.00 88.56 96 GLU A O 1
ATOM 695 N N . LEU A 1 97 ? 22.742 -2.554 -36.618 1.00 92.62 97 LEU A N 1
ATOM 696 C CA . LEU A 1 97 ? 21.609 -1.710 -36.229 1.00 92.62 97 LEU A CA 1
ATOM 697 C C . LEU A 1 97 ? 20.434 -2.558 -35.737 1.00 92.62 97 LEU A C 1
ATOM 699 O O . LEU A 1 97 ? 19.937 -2.323 -34.636 1.00 92.62 97 LEU A O 1
ATOM 703 N N . LYS A 1 98 ? 20.064 -3.606 -36.480 1.00 93.69 98 LYS A N 1
ATOM 704 C CA . LYS A 1 98 ? 19.002 -4.532 -36.070 1.00 93.69 98 LYS A CA 1
ATOM 705 C C . LYS A 1 98 ? 19.321 -5.230 -34.743 1.00 93.69 98 LYS A C 1
ATOM 707 O O . LYS A 1 98 ? 18.467 -5.303 -33.866 1.00 93.69 98 LYS A O 1
ATOM 712 N N . ALA A 1 99 ? 20.558 -5.694 -34.557 1.00 92.06 99 ALA A N 1
ATOM 713 C CA . ALA A 1 99 ? 20.979 -6.319 -33.303 1.00 92.06 99 ALA A CA 1
ATOM 714 C C . ALA A 1 99 ? 20.928 -5.340 -32.112 1.00 92.06 99 ALA A C 1
ATOM 716 O O . ALA A 1 99 ? 20.593 -5.737 -30.995 1.00 92.06 99 ALA A O 1
ATOM 717 N N . ARG A 1 100 ? 21.239 -4.053 -32.330 1.00 92.56 100 ARG A N 1
ATOM 718 C CA . ARG A 1 100 ? 21.109 -3.007 -31.301 1.00 92.56 100 ARG A CA 1
ATOM 719 C C . ARG A 1 100 ? 19.649 -2.726 -30.952 1.00 92.56 100 ARG A C 1
ATOM 721 O O . ARG A 1 100 ? 19.347 -2.591 -29.769 1.00 92.56 100 ARG A O 1
ATOM 728 N N . GLU A 1 101 ? 18.762 -2.670 -31.942 1.00 96.44 101 GLU A N 1
ATOM 729 C CA . GLU A 1 101 ? 17.321 -2.501 -31.722 1.00 96.44 101 GLU A CA 1
ATOM 730 C C . GLU A 1 101 ? 16.731 -3.667 -30.918 1.00 96.44 101 GLU A C 1
ATOM 732 O O . GLU A 1 101 ? 16.021 -3.443 -29.938 1.00 96.44 101 GLU A O 1
ATOM 737 N N . GLU A 1 102 ? 17.073 -4.910 -31.271 1.00 94.56 102 GLU A N 1
ATOM 738 C CA . GLU A 1 102 ? 16.640 -6.107 -30.537 1.00 94.56 102 GLU A CA 1
ATOM 739 C C . GLU A 1 102 ? 17.148 -6.095 -29.086 1.00 94.56 102 GLU A C 1
ATOM 741 O O . GLU A 1 102 ? 16.382 -6.351 -28.152 1.00 94.56 102 GLU A O 1
ATOM 746 N N . LEU A 1 103 ? 18.416 -5.723 -28.873 1.00 94.06 103 LEU A N 1
ATOM 747 C CA . LEU A 1 103 ? 18.986 -5.591 -27.532 1.00 94.06 103 LEU A CA 1
ATOM 748 C C . LEU A 1 103 ? 18.280 -4.499 -26.714 1.00 94.06 103 LEU A C 1
ATOM 750 O O . LEU A 1 103 ? 17.997 -4.707 -25.534 1.00 94.06 103 LEU A O 1
ATOM 754 N N . GLN A 1 104 ? 17.974 -3.351 -27.322 1.00 96.06 104 GLN A N 1
ATOM 755 C CA . GLN A 1 104 ? 17.250 -2.271 -26.651 1.00 96.06 104 GLN A CA 1
ATOM 756 C C . GLN A 1 104 ? 15.836 -2.716 -26.251 1.00 96.06 104 GLN A C 1
ATOM 758 O O . GLN A 1 104 ? 15.425 -2.500 -25.111 1.00 96.06 104 GLN A O 1
ATOM 763 N N . GLN A 1 105 ? 15.110 -3.394 -27.143 1.00 96.00 105 GLN A N 1
ATOM 764 C CA . GLN A 1 105 ? 13.782 -3.935 -26.834 1.00 96.00 105 GLN A CA 1
ATOM 765 C C . GLN A 1 105 ? 13.834 -4.952 -25.687 1.00 96.00 105 GLN A C 1
ATOM 767 O O . GLN A 1 105 ? 12.976 -4.929 -24.801 1.00 96.00 105 GLN A O 1
ATOM 772 N N . GLN A 1 106 ? 14.856 -5.812 -25.662 1.00 94.50 106 GLN A N 1
ATOM 773 C CA . GLN A 1 106 ? 15.059 -6.769 -24.576 1.00 94.50 106 GLN A CA 1
ATOM 774 C C . GLN A 1 106 ? 15.317 -6.064 -23.236 1.00 94.50 106 GLN A C 1
ATOM 776 O O . GLN A 1 106 ? 14.726 -6.441 -22.224 1.00 94.50 106 GLN A O 1
ATOM 781 N N . GLN A 1 107 ? 16.147 -5.018 -23.226 1.00 94.06 107 GLN A N 1
ATOM 782 C CA . GLN A 1 107 ? 16.410 -4.220 -22.025 1.00 94.06 107 GLN A CA 1
ATOM 783 C C . GLN A 1 107 ? 15.149 -3.507 -21.523 1.00 94.06 107 GLN A C 1
ATOM 785 O O . GLN A 1 107 ? 14.868 -3.505 -20.325 1.00 94.06 107 GLN A O 1
ATOM 790 N N . GLU A 1 108 ? 14.350 -2.931 -22.422 1.00 96.62 108 GLU A N 1
ATOM 791 C CA . GLU A 1 108 ? 13.086 -2.294 -22.049 1.00 96.62 108 GLU A CA 1
ATOM 792 C C . GLU A 1 108 ? 12.075 -3.296 -21.482 1.00 96.62 108 GLU A C 1
ATOM 794 O O . GLU A 1 108 ? 11.361 -2.969 -20.529 1.00 96.62 108 GLU A O 1
ATOM 799 N N . ALA A 1 109 ? 12.009 -4.510 -22.037 1.00 96.31 109 ALA A N 1
ATOM 800 C CA . ALA A 1 109 ? 11.167 -5.583 -21.518 1.00 96.31 109 ALA A CA 1
ATOM 801 C C . ALA A 1 109 ? 11.601 -5.999 -20.102 1.00 96.31 109 ALA A C 1
ATOM 803 O O . ALA A 1 109 ? 10.765 -6.013 -19.199 1.00 96.31 109 ALA A O 1
ATOM 804 N N . GLN A 1 110 ? 12.903 -6.214 -19.881 1.00 95.56 110 GLN A N 1
ATOM 805 C CA . GLN A 1 110 ? 13.456 -6.524 -18.556 1.00 95.56 110 GLN A CA 1
ATOM 806 C C . GLN A 1 110 ? 13.122 -5.433 -17.533 1.00 95.56 110 GLN A C 1
ATOM 808 O O . GLN A 1 110 ? 12.551 -5.722 -16.484 1.00 95.56 110 GLN A O 1
ATOM 813 N N . GLN A 1 111 ? 13.349 -4.160 -17.872 1.00 94.88 111 GLN A N 1
ATOM 814 C CA . GLN A 1 111 ? 12.997 -3.046 -16.986 1.00 94.88 111 GLN A CA 1
ATOM 815 C C . GLN A 1 111 ? 11.492 -2.962 -16.700 1.00 94.88 111 GLN A C 1
ATOM 817 O O . GLN A 1 111 ? 11.076 -2.542 -15.618 1.00 94.88 111 GLN A O 1
ATOM 822 N N . ARG A 1 112 ? 10.633 -3.296 -17.673 1.00 96.88 112 ARG A N 1
ATOM 823 C CA . ARG A 1 112 ? 9.177 -3.330 -17.460 1.00 96.88 112 ARG A CA 1
ATOM 824 C C . ARG A 1 112 ? 8.794 -4.425 -16.472 1.00 96.88 112 ARG A C 1
ATOM 826 O O . ARG A 1 112 ? 7.952 -4.160 -15.614 1.00 96.88 112 ARG A O 1
ATOM 833 N N . ASP A 1 113 ? 9.401 -5.599 -16.573 1.00 95.75 113 ASP A N 1
ATOM 834 C CA . ASP A 1 113 ? 9.116 -6.723 -15.685 1.00 95.75 113 ASP A CA 1
ATOM 835 C C . ASP A 1 113 ? 9.647 -6.482 -14.268 1.00 95.75 113 ASP A C 1
ATOM 837 O O . ASP A 1 113 ? 8.901 -6.668 -13.307 1.00 95.75 113 ASP A O 1
ATOM 841 N N . GLU A 1 114 ? 10.850 -5.928 -14.117 1.00 94.62 114 GLU A N 1
ATOM 842 C CA . GLU A 1 114 ? 11.376 -5.491 -12.816 1.00 94.62 114 GLU A CA 1
ATOM 843 C C . GLU A 1 114 ? 10.456 -4.459 -12.149 1.00 94.62 114 GLU A C 1
ATOM 845 O O . GLU A 1 114 ? 10.098 -4.586 -10.976 1.00 94.62 114 GLU A O 1
ATOM 850 N N . ARG A 1 115 ? 9.988 -3.453 -12.906 1.00 95.81 115 ARG A N 1
ATOM 851 C CA . ARG A 1 115 ? 9.029 -2.462 -12.387 1.00 95.81 115 ARG A CA 1
ATOM 852 C C . ARG A 1 115 ? 7.706 -3.100 -11.965 1.00 95.81 115 ARG A C 1
ATOM 854 O O . ARG A 1 115 ? 7.114 -2.646 -10.984 1.00 95.81 115 ARG A O 1
ATOM 861 N N . ARG A 1 116 ? 7.230 -4.121 -12.687 1.00 97.56 116 ARG A N 1
ATOM 862 C CA . ARG A 1 116 ? 6.019 -4.878 -12.326 1.00 97.56 116 ARG A CA 1
ATOM 863 C C . ARG A 1 116 ? 6.224 -5.653 -11.029 1.00 97.56 116 ARG A C 1
ATOM 865 O O . ARG A 1 116 ? 5.412 -5.492 -10.123 1.00 97.56 116 ARG A O 1
ATOM 872 N N . GLN A 1 117 ? 7.326 -6.390 -10.904 1.00 96.62 117 GLN A N 1
ATOM 873 C CA . GLN A 1 117 ? 7.668 -7.135 -9.688 1.00 96.62 117 GLN A CA 1
ATOM 874 C C . GLN A 1 117 ? 7.805 -6.201 -8.482 1.00 96.62 117 GLN A C 1
ATOM 876 O O . GLN A 1 117 ? 7.206 -6.435 -7.435 1.00 96.62 117 GLN A O 1
ATOM 881 N N . GLN A 1 118 ? 8.498 -5.072 -8.640 1.00 94.81 118 GLN A N 1
ATOM 882 C CA . GLN A 1 118 ? 8.631 -4.078 -7.576 1.00 94.81 118 GLN A CA 1
ATOM 883 C C . GLN A 1 118 ? 7.284 -3.430 -7.212 1.00 94.81 118 GLN A C 1
ATOM 885 O O . GLN A 1 118 ? 7.037 -3.069 -6.059 1.00 94.81 118 GLN A O 1
ATOM 890 N N . ALA A 1 119 ? 6.394 -3.216 -8.185 1.00 94.81 119 ALA A N 1
ATOM 891 C CA . ALA A 1 119 ? 5.046 -2.727 -7.911 1.00 94.81 119 ALA A CA 1
ATOM 892 C C . ALA A 1 119 ? 4.218 -3.759 -7.131 1.00 94.81 119 ALA A C 1
ATOM 894 O O . ALA A 1 119 ? 3.495 -3.376 -6.215 1.00 94.81 119 ALA A O 1
ATOM 895 N N . GLU A 1 120 ? 4.344 -5.043 -7.455 1.00 95.62 120 GLU A N 1
ATOM 896 C CA . GLU A 1 120 ? 3.662 -6.134 -6.762 1.00 95.62 120 GLU A CA 1
ATOM 897 C C . GLU A 1 120 ? 4.168 -6.319 -5.328 1.00 95.62 120 GLU A C 1
ATOM 899 O O . GLU A 1 120 ? 3.362 -6.315 -4.402 1.00 95.62 120 GLU A O 1
ATOM 904 N N . GLN A 1 121 ? 5.486 -6.334 -5.116 1.00 94.00 121 GLN A N 1
ATOM 905 C CA . GLN A 1 121 ? 6.080 -6.370 -3.773 1.00 94.00 121 GLN A CA 1
ATOM 906 C C . GLN A 1 121 ? 5.601 -5.199 -2.909 1.00 94.00 121 GLN A C 1
ATOM 908 O O . GLN A 1 121 ? 5.201 -5.382 -1.762 1.00 94.00 121 GLN A O 1
ATOM 913 N N . ARG A 1 122 ? 5.559 -3.983 -3.471 1.00 94.19 122 ARG A N 1
ATOM 914 C CA . ARG A 1 122 ? 5.026 -2.812 -2.758 1.00 94.19 122 ARG A CA 1
ATOM 915 C C . ARG A 1 122 ? 3.546 -2.953 -2.419 1.00 94.19 122 ARG A C 1
ATOM 917 O O . ARG A 1 122 ? 3.131 -2.459 -1.374 1.00 94.19 122 ARG A O 1
ATOM 924 N N . ARG A 1 123 ? 2.747 -3.592 -3.281 1.00 93.12 123 ARG A N 1
ATOM 925 C CA . ARG A 1 123 ? 1.329 -3.872 -3.000 1.00 93.12 123 ARG A CA 1
ATOM 926 C C . ARG A 1 123 ? 1.188 -4.867 -1.853 1.00 93.12 123 ARG A C 1
ATOM 928 O O . ARG A 1 123 ? 0.427 -4.580 -0.938 1.00 93.12 123 ARG A O 1
ATOM 935 N N . GLN A 1 124 ? 1.957 -5.954 -1.870 1.00 94.19 124 GLN A N 1
ATOM 936 C CA . GLN A 1 124 ? 1.957 -6.967 -0.810 1.00 94.19 124 GLN A CA 1
ATOM 937 C C . GLN A 1 124 ? 2.374 -6.363 0.537 1.00 94.19 124 GLN A C 1
ATOM 939 O O . GLN A 1 124 ? 1.614 -6.433 1.496 1.00 94.19 124 GLN A O 1
ATOM 944 N N . GLN A 1 125 ? 3.498 -5.640 0.583 1.00 93.88 125 GLN A N 1
ATOM 945 C CA . GLN A 1 125 ? 3.951 -4.946 1.797 1.00 93.88 125 GLN A CA 1
ATOM 946 C C . GLN A 1 125 ? 2.946 -3.897 2.290 1.00 93.88 125 GLN A C 1
ATOM 948 O O . GLN A 1 125 ? 2.786 -3.678 3.487 1.00 93.88 125 GLN A O 1
ATOM 953 N N . ALA A 1 126 ? 2.276 -3.185 1.378 1.00 89.38 126 ALA A N 1
ATOM 954 C CA . ALA A 1 126 ? 1.239 -2.233 1.762 1.00 89.38 126 ALA A CA 1
ATOM 955 C C . ALA A 1 126 ? -0.002 -2.929 2.333 1.00 89.38 126 ALA A C 1
ATOM 957 O O . ALA A 1 126 ? -0.651 -2.361 3.206 1.00 89.38 126 ALA A O 1
ATOM 958 N N . GLU A 1 127 ? -0.347 -4.118 1.848 1.00 88.69 127 GLU A N 1
ATOM 959 C CA . GLU A 1 127 ? -1.454 -4.910 2.374 1.00 88.69 127 GLU A CA 1
ATOM 960 C C . GLU A 1 127 ? -1.126 -5.512 3.742 1.00 88.69 127 GLU A C 1
ATOM 962 O O . GLU A 1 127 ? -1.940 -5.403 4.653 1.00 88.69 127 GLU A O 1
ATOM 967 N N . GLU A 1 128 ? 0.073 -6.063 3.914 1.00 92.44 128 GLU A N 1
ATOM 968 C CA . GLU A 1 128 ? 0.563 -6.593 5.189 1.00 92.44 128 GLU A CA 1
ATOM 969 C C . GLU A 1 128 ? 0.565 -5.516 6.277 1.00 92.44 128 GLU A C 1
ATOM 971 O O . GLU A 1 128 ? -0.136 -5.662 7.275 1.00 92.44 128 GLU A O 1
ATOM 976 N N . ARG A 1 129 ? 1.188 -4.357 6.016 1.00 92.00 129 ARG A N 1
ATOM 977 C CA . ARG A 1 129 ? 1.163 -3.219 6.953 1.00 92.00 129 ARG A CA 1
ATOM 978 C C . ARG A 1 129 ? -0.249 -2.759 7.309 1.00 92.00 129 ARG A C 1
ATOM 980 O O . ARG A 1 129 ? -0.484 -2.285 8.413 1.00 92.00 129 ARG A O 1
ATOM 987 N N . ARG A 1 130 ? -1.205 -2.856 6.377 1.00 86.00 130 ARG A N 1
ATOM 988 C CA . ARG A 1 130 ? -2.612 -2.516 6.659 1.00 86.00 130 ARG A CA 1
ATOM 989 C C . ARG A 1 130 ? -3.266 -3.538 7.578 1.00 86.00 130 ARG A C 1
ATOM 991 O O . ARG A 1 130 ? -4.050 -3.140 8.436 1.00 86.00 130 ARG A O 1
ATOM 998 N N . ARG A 1 131 ? -2.973 -4.826 7.388 1.00 87.62 131 ARG A N 1
ATOM 999 C CA . ARG A 1 131 ? -3.470 -5.900 8.257 1.00 87.62 131 ARG A CA 1
ATOM 1000 C C . ARG A 1 131 ? -2.898 -5.747 9.663 1.00 87.62 131 ARG A C 1
ATOM 1002 O O . ARG A 1 131 ? -3.674 -5.743 10.609 1.00 87.62 131 ARG A O 1
ATOM 1009 N N . GLU A 1 132 ? -1.592 -5.520 9.781 1.00 91.81 132 GLU A N 1
ATOM 1010 C CA . GLU A 1 132 ? -0.917 -5.267 11.060 1.00 91.81 132 GLU A CA 1
ATOM 1011 C C . GLU A 1 132 ? -1.483 -4.036 11.770 1.00 91.81 132 GLU A C 1
ATOM 1013 O O . GLU A 1 132 ? -1.898 -4.141 12.916 1.00 91.81 132 GLU A O 1
ATOM 1018 N N . ALA A 1 133 ? -1.598 -2.896 11.081 1.00 88.19 133 ALA A N 1
ATOM 1019 C CA . ALA A 1 133 ? -2.158 -1.679 11.671 1.00 88.19 133 ALA A CA 1
ATOM 1020 C C . ALA A 1 133 ? -3.625 -1.850 12.102 1.00 88.19 133 ALA A C 1
ATOM 1022 O O . ALA A 1 133 ? -4.062 -1.263 13.088 1.00 88.19 133 ALA A O 1
ATOM 1023 N N . THR A 1 134 ? -4.403 -2.650 11.365 1.00 84.69 134 THR A N 1
ATOM 1024 C CA . THR A 1 134 ? -5.790 -2.952 11.745 1.00 84.69 134 THR A CA 1
ATOM 1025 C C . THR A 1 134 ? -5.835 -3.840 12.979 1.00 84.69 134 THR A C 1
ATOM 1027 O O . THR A 1 134 ? -6.623 -3.564 13.875 1.00 84.69 134 THR A O 1
ATOM 1030 N N . GLN A 1 135 ? -4.981 -4.864 13.043 1.00 89.88 135 GLN A N 1
ATOM 1031 C CA . GLN A 1 135 ? -4.886 -5.737 14.208 1.00 89.88 135 GLN A CA 1
ATOM 1032 C C . GLN A 1 135 ? -4.438 -4.951 15.444 1.00 89.88 135 GLN A C 1
ATOM 1034 O O . GLN A 1 135 ? -5.133 -4.997 16.445 1.00 89.88 135 GLN A O 1
ATOM 1039 N N . GLN A 1 136 ? -3.386 -4.134 15.337 1.00 93.06 136 GLN A N 1
ATOM 1040 C CA . GLN A 1 136 ? -2.924 -3.265 16.427 1.00 93.06 136 GLN A CA 1
ATOM 1041 C C . GLN A 1 136 ? -4.034 -2.346 16.937 1.00 93.06 136 GLN A C 1
ATOM 1043 O O . GLN A 1 136 ? -4.250 -2.251 18.137 1.00 93.06 136 GLN A O 1
ATOM 1048 N N . ARG A 1 137 ? -4.797 -1.721 16.033 1.00 89.06 137 ARG A N 1
ATOM 1049 C CA . ARG A 1 137 ? -5.919 -0.862 16.429 1.00 89.06 137 ARG A CA 1
ATOM 1050 C C . ARG A 1 137 ? -7.032 -1.639 17.142 1.00 89.06 137 ARG A C 1
ATOM 1052 O O . ARG A 1 137 ? -7.671 -1.088 18.031 1.00 89.06 137 ARG A O 1
ATOM 1059 N N . ILE A 1 138 ? -7.301 -2.879 16.730 1.00 89.69 138 ILE A N 1
ATOM 1060 C CA . ILE A 1 138 ? -8.267 -3.753 17.412 1.00 89.69 138 ILE A CA 1
ATOM 1061 C C . ILE A 1 138 ? -7.742 -4.122 18.797 1.00 89.69 138 ILE A C 1
ATOM 1063 O O . ILE A 1 138 ? -8.503 -4.034 19.754 1.00 89.69 138 ILE A O 1
ATOM 1067 N N . ASP A 1 139 ? -6.461 -4.474 18.907 1.00 93.00 139 ASP A N 1
ATOM 1068 C CA . ASP A 1 139 ? -5.821 -4.848 20.167 1.00 93.00 139 ASP A CA 1
ATOM 1069 C C . ASP A 1 139 ? -5.858 -3.667 21.158 1.00 93.00 139 ASP A C 1
ATOM 1071 O O . ASP A 1 139 ? -6.363 -3.812 22.270 1.00 93.00 139 ASP A O 1
ATOM 1075 N N . GLU A 1 140 ? -5.460 -2.467 20.724 1.00 93.44 140 GLU A N 1
ATOM 1076 C CA . GLU A 1 140 ? -5.541 -1.229 21.515 1.00 93.44 140 GLU A CA 1
ATOM 1077 C C . GLU A 1 140 ? -6.980 -0.929 21.965 1.00 93.44 140 GLU A C 1
ATOM 1079 O O . GLU A 1 140 ? -7.236 -0.671 23.141 1.00 93.44 140 GLU A O 1
ATOM 1084 N N . MET A 1 141 ? -7.948 -1.008 21.046 1.00 91.94 141 MET A N 1
ATOM 1085 C CA . MET A 1 141 ? -9.360 -0.773 21.365 1.00 91.94 141 MET A CA 1
ATOM 1086 C C . MET A 1 141 ? -9.902 -1.827 22.337 1.00 91.94 141 MET A C 1
ATOM 1088 O O . MET A 1 141 ? -10.693 -1.508 23.226 1.00 91.94 141 MET A O 1
ATOM 1092 N N . SER A 1 142 ? -9.475 -3.082 22.188 1.00 94.88 142 SER A N 1
ATOM 1093 C CA . SER A 1 142 ? -9.886 -4.170 23.069 1.00 94.88 142 SER A CA 1
ATOM 1094 C C . SER A 1 142 ? -9.396 -3.970 24.497 1.00 94.88 142 SER A C 1
ATOM 1096 O O . SER A 1 142 ? -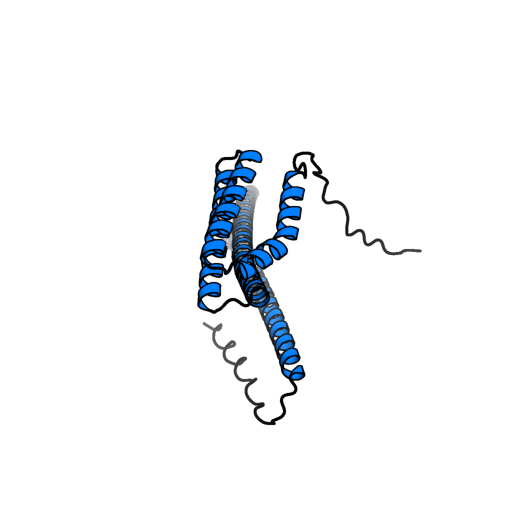10.151 -4.222 25.436 1.00 94.88 142 SER A O 1
ATOM 1098 N N . GLU A 1 143 ? -8.177 -3.450 24.660 1.00 95.69 143 GLU A N 1
ATOM 1099 C CA . GLU A 1 143 ? -7.590 -3.143 25.960 1.00 95.69 143 GLU A CA 1
ATOM 1100 C C . GLU A 1 143 ? -8.321 -1.971 26.629 1.00 95.69 143 GLU A C 1
ATOM 1102 O O . GLU A 1 143 ? -8.736 -2.077 27.784 1.00 95.69 143 GLU A O 1
ATOM 1107 N N . VAL A 1 144 ? -8.571 -0.883 25.889 1.00 94.75 144 VAL A N 1
ATOM 1108 C CA . VAL A 1 144 ? -9.264 0.313 26.407 1.00 94.75 144 VAL A CA 1
ATOM 1109 C C . VAL A 1 144 ? -10.702 0.008 26.844 1.00 94.75 144 VAL A C 1
ATOM 1111 O O . VAL A 1 144 ? -11.169 0.500 27.878 1.00 94.75 144 VAL A O 1
ATOM 1114 N N . LEU A 1 145 ? -11.413 -0.818 26.074 1.00 95.31 145 LEU A N 1
ATOM 1115 C CA . LEU A 1 145 ? -12.804 -1.188 26.350 1.00 95.31 145 LEU A CA 1
ATOM 1116 C C . LEU A 1 145 ? -12.941 -2.425 27.249 1.00 95.31 145 LEU A C 1
ATOM 1118 O O . LEU A 1 145 ? -14.064 -2.773 27.625 1.00 95.31 145 LEU A O 1
ATOM 1122 N N . ALA A 1 146 ? -11.821 -3.063 27.605 1.00 96.94 146 ALA A N 1
ATOM 1123 C CA . ALA A 1 146 ? -11.773 -4.324 28.339 1.00 96.94 146 ALA A CA 1
ATOM 1124 C C . ALA A 1 146 ? -12.709 -5.388 27.728 1.00 96.94 146 ALA A C 1
ATOM 1126 O O . ALA A 1 146 ? -13.554 -5.958 28.420 1.00 96.94 146 ALA A O 1
ATOM 1127 N N . LEU A 1 147 ? -12.595 -5.599 26.413 1.00 96.06 147 LEU A N 1
ATOM 1128 C CA . LEU A 1 147 ? -13.425 -6.557 25.677 1.00 96.06 147 LEU A CA 1
ATOM 1129 C C . LEU A 1 147 ? -13.025 -7.995 26.002 1.00 96.06 147 LEU A C 1
ATOM 1131 O O . LEU A 1 147 ? -11.833 -8.311 26.043 1.00 96.06 147 LEU A O 1
ATOM 1135 N N . ASP A 1 148 ? -14.011 -8.877 26.158 1.00 96.75 148 ASP A N 1
ATOM 1136 C CA . ASP A 1 148 ? -13.759 -10.319 26.196 1.00 96.75 148 ASP A CA 1
ATOM 1137 C C . ASP A 1 148 ? -13.394 -10.876 24.806 1.00 96.75 148 ASP A C 1
ATOM 1139 O O . ASP A 1 148 ? -13.596 -10.221 23.784 1.00 96.75 148 ASP A O 1
ATOM 1143 N N . GLU A 1 149 ? -12.850 -12.095 24.755 1.00 95.12 149 GLU A N 1
ATOM 1144 C CA . GLU A 1 149 ? -12.388 -12.725 23.506 1.00 95.12 149 GLU A CA 1
ATOM 1145 C C . GLU A 1 149 ? -13.488 -12.812 22.429 1.00 95.12 149 GLU A C 1
ATOM 1147 O O . GLU A 1 149 ? -13.205 -12.628 21.244 1.00 95.12 149 GLU A O 1
ATOM 1152 N N . GLY A 1 150 ? -14.748 -13.033 22.824 1.00 96.00 150 GLY A N 1
ATOM 1153 C CA . GLY A 1 150 ? -15.879 -13.087 21.897 1.00 96.00 150 GLY A CA 1
ATOM 1154 C C . GLY A 1 150 ? -16.216 -11.711 21.323 1.00 96.00 150 GLY A C 1
ATOM 1155 O O . GLY A 1 150 ? -16.384 -11.566 20.111 1.00 96.00 150 GLY A O 1
ATOM 1156 N N . GLN A 1 151 ? -16.242 -10.680 22.170 1.00 95.56 151 GLN A N 1
ATOM 1157 C CA . GLN A 1 151 ? -16.415 -9.289 21.736 1.00 95.56 151 GLN A CA 1
ATOM 1158 C C . GLN A 1 151 ? -15.260 -8.814 20.839 1.00 95.56 151 GLN A C 1
ATOM 1160 O O . GLN A 1 151 ? -15.490 -8.068 19.887 1.00 95.56 151 GLN A O 1
ATOM 1165 N N . GLN A 1 152 ? -14.025 -9.248 21.106 1.00 95.44 152 GLN A N 1
ATOM 1166 C CA . GLN A 1 152 ? -12.854 -8.929 20.281 1.00 95.44 152 GLN A CA 1
ATOM 1167 C C . GLN A 1 152 ? -12.968 -9.504 18.867 1.00 95.44 152 GLN A C 1
ATOM 1169 O O . GLN A 1 152 ? -12.675 -8.809 17.890 1.00 95.44 152 GLN A O 1
ATOM 1174 N N . GLU A 1 153 ? -13.417 -10.755 18.738 1.00 95.31 153 GLU A N 1
ATOM 1175 C CA . GLU A 1 153 ? -13.624 -11.388 17.433 1.00 95.31 153 GLU A CA 1
ATOM 1176 C C . GLU A 1 153 ? -14.729 -10.675 16.636 1.00 95.31 153 GLU A C 1
ATOM 1178 O O . GLU A 1 153 ? -14.538 -10.362 15.458 1.00 95.31 153 GLU A O 1
ATOM 1183 N N . GLN A 1 154 ? -15.832 -10.307 17.295 1.00 96.38 154 GLN A N 1
ATOM 1184 C CA . GLN A 1 154 ? -16.913 -9.532 16.677 1.00 96.38 154 GLN A CA 1
ATOM 1185 C C . GLN A 1 154 ? -16.463 -8.122 16.266 1.00 96.38 154 GLN A C 1
ATOM 1187 O O . GLN A 1 154 ? -16.749 -7.682 15.151 1.00 96.38 154 GLN A O 1
ATOM 1192 N N . LEU A 1 155 ? -15.698 -7.425 17.114 1.00 93.94 155 LEU A N 1
ATOM 1193 C CA . LEU A 1 155 ? -15.099 -6.131 16.776 1.00 93.94 155 LEU A CA 1
ATOM 1194 C C . LEU A 1 155 ? -14.207 -6.250 15.533 1.00 93.94 155 LEU A C 1
ATOM 1196 O O . LEU A 1 155 ? -14.266 -5.406 14.635 1.00 93.94 155 LEU A O 1
ATOM 1200 N N . LYS A 1 156 ? -13.390 -7.304 15.459 1.00 93.69 156 LYS A N 1
ATOM 1201 C CA . LYS A 1 156 ? -12.519 -7.567 14.312 1.00 93.69 156 LYS A CA 1
ATOM 1202 C C . LYS A 1 156 ? -13.310 -7.791 13.029 1.00 93.69 156 LYS A C 1
ATOM 1204 O O . LYS A 1 156 ? -12.918 -7.266 11.981 1.00 93.69 156 LYS A O 1
ATOM 1209 N N . GLU A 1 157 ? -14.402 -8.543 13.095 1.00 95.12 157 GLU A N 1
ATOM 1210 C CA . GLU A 1 157 ? -15.288 -8.778 11.956 1.00 95.12 157 GLU A CA 1
ATOM 1211 C C . GLU A 1 157 ? -15.923 -7.469 11.467 1.00 95.12 157 GLU A C 1
ATOM 1213 O O . GLU A 1 157 ? -15.760 -7.114 10.295 1.00 95.12 157 GLU A O 1
ATOM 1218 N N . ILE A 1 158 ? -16.531 -6.694 12.375 1.00 93.81 158 ILE A N 1
ATOM 1219 C CA . ILE A 1 158 ? -17.156 -5.397 12.070 1.00 93.81 158 ILE A CA 1
ATOM 1220 C C . ILE A 1 158 ? -16.134 -4.440 11.444 1.00 93.81 158 ILE A C 1
ATOM 1222 O O . ILE A 1 158 ? -16.385 -3.858 10.385 1.00 93.81 158 ILE A O 1
ATOM 1226 N N . ALA A 1 159 ? -14.946 -4.309 12.045 1.00 91.00 159 ALA A N 1
ATOM 1227 C CA . ALA A 1 159 ? -13.887 -3.441 11.537 1.00 91.00 159 ALA A CA 1
ATOM 1228 C C . ALA A 1 159 ? -13.408 -3.874 10.142 1.00 91.00 159 ALA A C 1
ATOM 1230 O O . ALA A 1 159 ? -13.223 -3.035 9.254 1.00 91.00 159 ALA A O 1
ATOM 1231 N N . THR A 1 160 ? -13.240 -5.180 9.920 1.00 90.69 160 THR A N 1
ATOM 1232 C CA . THR A 1 160 ? -12.818 -5.729 8.624 1.00 90.69 160 THR A CA 1
ATOM 1233 C C . THR A 1 160 ? -13.875 -5.476 7.547 1.00 90.69 160 THR A C 1
ATOM 1235 O O . THR A 1 160 ? -13.538 -5.045 6.439 1.00 90.69 160 THR A O 1
ATOM 1238 N N . GLN A 1 161 ? -15.154 -5.683 7.868 1.00 94.00 161 GLN A N 1
ATOM 1239 C CA . GLN A 1 161 ? -16.272 -5.447 6.957 1.00 94.00 161 GLN A CA 1
ATOM 1240 C C . GLN A 1 161 ? -16.425 -3.960 6.610 1.00 94.00 161 GLN A C 1
ATOM 1242 O O . GLN A 1 161 ? -16.563 -3.612 5.431 1.00 94.00 161 GLN A O 1
ATOM 1247 N N . ALA A 1 162 ? -16.341 -3.070 7.602 1.00 91.12 162 ALA A N 1
ATOM 1248 C CA . ALA A 1 162 ? -16.402 -1.626 7.388 1.00 91.12 162 ALA A CA 1
ATOM 1249 C C . ALA A 1 162 ? -15.258 -1.150 6.475 1.00 91.12 162 ALA A C 1
ATOM 1251 O O . ALA A 1 162 ? -15.487 -0.456 5.481 1.00 91.12 162 ALA A O 1
ATOM 1252 N N . GLN A 1 163 ? -14.023 -1.592 6.737 1.00 89.50 163 GLN A N 1
ATOM 1253 C CA . GLN A 1 163 ? -12.871 -1.276 5.886 1.00 89.50 163 GLN A CA 1
ATOM 1254 C C . GLN A 1 163 ? -13.016 -1.815 4.456 1.00 89.50 163 GLN A C 1
ATOM 1256 O O . GLN A 1 163 ? -12.639 -1.127 3.500 1.00 89.50 163 GLN A O 1
ATOM 1261 N N . GLY A 1 164 ? -13.536 -3.037 4.299 1.00 90.75 164 GLY A N 1
ATOM 1262 C CA . GLY A 1 164 ? -13.833 -3.632 2.995 1.00 90.75 164 GLY A CA 1
ATOM 1263 C C . GLY A 1 164 ? -14.849 -2.799 2.214 1.00 90.75 164 GLY A C 1
ATOM 1264 O O . GLY A 1 164 ? -14.594 -2.422 1.073 1.00 90.75 164 GLY A O 1
ATOM 1265 N N . THR A 1 165 ? -15.934 -2.393 2.869 1.00 92.38 165 THR A N 1
ATOM 1266 C CA . THR A 1 165 ? -16.994 -1.591 2.243 1.00 92.38 165 THR A CA 1
ATOM 1267 C C . THR A 1 165 ? -16.489 -0.208 1.830 1.00 92.38 165 THR A C 1
ATOM 1269 O O . THR A 1 165 ? -16.719 0.227 0.701 1.00 92.38 165 THR A O 1
ATOM 1272 N N . ILE A 1 166 ? -15.715 0.466 2.689 1.00 89.62 166 ILE A N 1
ATOM 1273 C CA . ILE A 1 166 ? -15.073 1.746 2.351 1.00 89.62 166 ILE A CA 1
ATOM 1274 C C . ILE A 1 166 ? -14.150 1.579 1.138 1.00 89.62 166 ILE A C 1
ATOM 1276 O O . ILE A 1 166 ? -14.169 2.394 0.213 1.00 89.62 166 ILE A O 1
ATOM 1280 N N . ARG A 1 167 ? -13.346 0.510 1.103 1.00 88.69 167 ARG A N 1
ATOM 1281 C CA . ARG A 1 167 ? -12.470 0.209 -0.037 1.00 88.69 167 ARG A CA 1
ATOM 1282 C C . ARG A 1 167 ? -13.267 0.049 -1.329 1.00 88.69 167 ARG A C 1
ATOM 1284 O O . ARG A 1 167 ? -12.852 0.613 -2.342 1.00 88.69 167 ARG A O 1
ATOM 1291 N N . ASP A 1 168 ? -14.390 -0.656 -1.285 1.00 92.31 168 ASP A N 1
ATOM 1292 C CA . ASP A 1 168 ? -15.253 -0.874 -2.444 1.00 92.31 168 ASP A CA 1
ATOM 1293 C C . ASP A 1 168 ? -15.884 0.428 -2.941 1.00 92.31 168 ASP A C 1
ATOM 1295 O O . ASP A 1 168 ? -15.919 0.663 -4.151 1.00 92.31 168 ASP A O 1
ATOM 1299 N N . VAL A 1 169 ? -16.304 1.318 -2.033 1.00 90.06 169 VAL A N 1
ATOM 1300 C CA . VAL A 1 169 ? -16.766 2.675 -2.379 1.00 90.06 169 VAL A CA 1
ATOM 1301 C C . VAL A 1 169 ? -15.677 3.416 -3.158 1.00 90.06 169 VAL A C 1
ATOM 1303 O O . VAL A 1 169 ? -15.910 3.885 -4.274 1.00 90.06 169 VAL A O 1
ATOM 1306 N N . PHE A 1 170 ? -14.452 3.456 -2.627 1.00 87.25 170 PHE A N 1
ATOM 1307 C CA . PHE A 1 170 ? -13.328 4.104 -3.306 1.00 87.25 170 PHE A CA 1
ATOM 1308 C C . PHE A 1 170 ? -12.950 3.435 -4.631 1.00 87.25 170 PHE A C 1
ATOM 1310 O O . PHE A 1 170 ? -12.473 4.107 -5.548 1.00 87.25 170 PHE A O 1
ATOM 1317 N N . GLN A 1 171 ? -13.077 2.114 -4.733 1.00 89.62 171 GLN A N 1
ATOM 1318 C CA . GLN A 1 171 ? -12.766 1.385 -5.956 1.00 89.62 171 GLN A CA 1
ATOM 1319 C C . GLN A 1 171 ? -13.783 1.698 -7.055 1.00 89.62 171 GLN A C 1
ATOM 1321 O O . GLN A 1 171 ? -13.359 2.017 -8.165 1.00 89.62 171 GLN A O 1
ATOM 1326 N N . LYS A 1 172 ? -15.081 1.697 -6.728 1.00 89.50 172 LYS A N 1
ATOM 1327 C CA . LYS A 1 172 ? -16.163 2.086 -7.646 1.00 89.50 172 LYS A CA 1
ATOM 1328 C C . LYS A 1 172 ? -15.994 3.523 -8.141 1.00 89.50 172 LYS A C 1
ATOM 1330 O O . LYS A 1 172 ? -16.003 3.786 -9.336 1.00 89.50 172 LYS A O 1
ATOM 1335 N N . MET A 1 173 ? -15.685 4.459 -7.246 1.00 85.44 173 MET A N 1
ATOM 1336 C CA . MET A 1 173 ? -15.460 5.857 -7.645 1.00 85.44 173 MET A CA 1
ATOM 1337 C C . MET A 1 173 ? -14.265 6.039 -8.580 1.00 85.44 173 MET A C 1
ATOM 1339 O O . MET A 1 173 ? -14.287 6.892 -9.466 1.00 85.44 173 MET A O 1
ATOM 1343 N N . ARG A 1 174 ? -13.209 5.233 -8.410 1.00 86.44 174 ARG A N 1
ATOM 1344 C CA . ARG A 1 174 ? -12.073 5.242 -9.341 1.00 86.44 174 ARG A CA 1
ATOM 1345 C C . ARG A 1 174 ? -12.417 4.607 -10.685 1.00 86.44 174 ARG A C 1
ATOM 1347 O O . ARG A 1 174 ? -11.908 5.095 -11.690 1.00 86.44 174 ARG A O 1
ATOM 1354 N N . SER A 1 175 ? -13.214 3.535 -10.716 1.00 88.44 175 SER A N 1
ATOM 1355 C CA . SER A 1 175 ? -13.607 2.885 -11.974 1.00 88.44 175 SER A CA 1
ATOM 1356 C C . SER A 1 175 ? -14.546 3.749 -12.804 1.00 88.44 175 SER A C 1
ATOM 1358 O O . SER A 1 175 ? -14.408 3.789 -14.023 1.00 88.44 175 SER A O 1
ATOM 1360 N N . ASP A 1 176 ? -15.448 4.471 -12.145 1.00 87.00 176 ASP A N 1
ATOM 1361 C CA . ASP A 1 176 ? -16.524 5.207 -12.812 1.00 87.00 176 ASP A CA 1
ATOM 1362 C C . ASP A 1 176 ? -16.055 6.581 -13.322 1.00 87.00 176 ASP A C 1
ATOM 1364 O O . ASP A 1 176 ? -16.748 7.247 -14.088 1.00 87.00 176 ASP A O 1
ATOM 1368 N N . GLY A 1 177 ? -14.857 7.023 -12.918 1.00 79.56 177 GLY A N 1
ATOM 1369 C CA . GLY A 1 177 ? -14.247 8.282 -13.356 1.00 79.56 177 GLY A CA 1
ATOM 1370 C C . GLY A 1 177 ? -14.929 9.547 -12.817 1.00 79.56 177 GLY A C 1
ATOM 1371 O O . GLY A 1 177 ? -14.398 10.643 -12.995 1.00 79.56 177 GLY A O 1
ATOM 1372 N N . SER A 1 178 ? -16.064 9.416 -12.126 1.00 76.06 178 SER A N 1
ATOM 1373 C CA . SER A 1 178 ? -16.751 10.490 -11.413 1.00 76.06 178 SER A CA 1
ATOM 1374 C C . SER A 1 178 ? -16.356 10.479 -9.937 1.00 76.06 178 SER A C 1
ATOM 1376 O O . SER A 1 178 ? -16.816 9.641 -9.160 1.00 76.06 178 SER A O 1
ATOM 1378 N N . PHE A 1 179 ? -15.515 11.428 -9.528 1.00 81.31 179 PHE A N 1
ATOM 1379 C CA . PHE A 1 179 ? -15.245 11.664 -8.111 1.00 81.31 179 PHE A CA 1
ATOM 1380 C C . PHE A 1 179 ? -16.300 12.627 -7.550 1.00 81.31 179 PHE A C 1
ATOM 1382 O O . PHE A 1 179 ? -16.046 13.822 -7.398 1.00 81.31 179 PHE A O 1
ATOM 1389 N N . ASP A 1 180 ? -17.506 12.111 -7.305 1.00 87.00 180 ASP A N 1
ATOM 1390 C CA . ASP A 1 180 ? -18.536 12.839 -6.563 1.00 87.00 180 ASP A CA 1
ATOM 1391 C C . ASP A 1 180 ? -18.228 12.745 -5.062 1.00 87.00 180 ASP A C 1
ATOM 1393 O O . ASP A 1 180 ? -18.362 11.695 -4.426 1.00 87.00 180 ASP A O 1
ATOM 1397 N N . ARG A 1 181 ? -17.768 13.867 -4.506 1.00 80.94 181 ARG A N 1
ATOM 1398 C CA . ARG A 1 181 ? -17.375 13.972 -3.103 1.00 80.94 181 ARG A CA 1
ATOM 1399 C C . ARG A 1 181 ? -18.557 13.804 -2.155 1.00 80.94 181 ARG A C 1
ATOM 1401 O O . ARG A 1 181 ? -18.385 13.204 -1.093 1.00 80.94 181 ARG A O 1
ATOM 1408 N N . ASP A 1 182 ? -19.719 14.340 -2.504 1.00 86.94 182 ASP A N 1
ATOM 1409 C CA . ASP A 1 182 ? -20.878 14.317 -1.615 1.00 86.94 182 A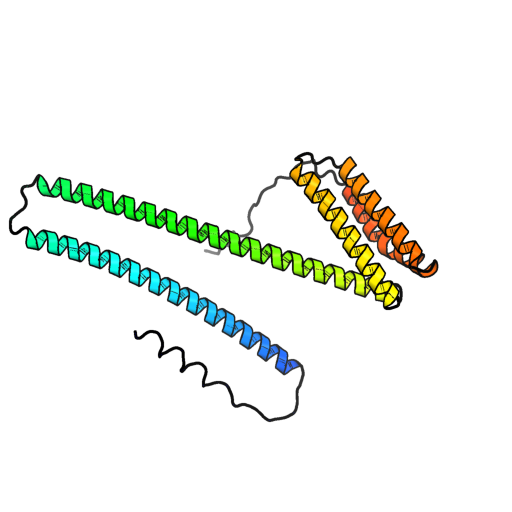SP A CA 1
ATOM 1410 C C . ASP A 1 182 ? -21.431 12.893 -1.549 1.00 86.94 182 ASP A C 1
ATOM 1412 O O . ASP A 1 182 ? -21.681 12.378 -0.458 1.00 86.94 182 ASP A O 1
ATOM 1416 N N . ALA A 1 183 ? -21.469 12.198 -2.692 1.00 88.00 183 ALA A N 1
ATOM 1417 C CA . ALA A 1 183 ? -21.791 10.774 -2.737 1.00 88.00 183 ALA A CA 1
ATOM 1418 C C . ALA A 1 183 ? -20.781 9.923 -1.946 1.00 88.00 183 ALA A C 1
ATOM 1420 O O . ALA A 1 183 ? -21.173 8.999 -1.233 1.00 88.00 183 ALA A O 1
ATOM 1421 N N . MET A 1 184 ? -19.483 10.242 -2.025 1.00 88.06 184 MET A N 1
ATOM 1422 C CA . MET A 1 184 ? -18.441 9.547 -1.256 1.00 88.06 184 MET A CA 1
ATOM 1423 C C . MET A 1 184 ? -18.617 9.725 0.241 1.00 88.06 184 MET A C 1
ATOM 1425 O O . MET A 1 184 ? -18.520 8.768 1.005 1.00 88.06 184 MET A O 1
ATOM 1429 N N . THR A 1 185 ? -18.876 10.960 0.642 1.00 87.69 185 THR A N 1
ATOM 1430 C CA . THR A 1 185 ? -19.064 11.326 2.035 1.00 87.69 185 THR A CA 1
ATOM 1431 C C . THR A 1 185 ? -20.297 10.626 2.598 1.00 87.69 185 THR A C 1
ATOM 1433 O O . THR A 1 185 ? -20.195 9.984 3.636 1.00 87.69 185 THR A O 1
ATOM 1436 N N . ALA A 1 186 ? -21.418 10.651 1.874 1.00 91.25 186 ALA A N 1
ATOM 1437 C CA . ALA A 1 186 ? -22.639 9.958 2.275 1.00 91.25 186 ALA A CA 1
ATOM 1438 C C . ALA A 1 186 ? -22.446 8.436 2.376 1.00 91.25 186 ALA A C 1
ATOM 1440 O O . ALA A 1 186 ? -22.923 7.816 3.323 1.00 91.25 186 ALA A O 1
ATOM 1441 N N . ALA A 1 187 ? -21.718 7.827 1.433 1.00 91.31 187 ALA A N 1
ATOM 1442 C CA . ALA A 1 187 ? -21.443 6.393 1.467 1.00 91.31 187 ALA A CA 1
ATOM 1443 C C . ALA A 1 187 ? -20.567 5.996 2.665 1.00 91.31 187 ALA A C 1
ATOM 1445 O O . ALA A 1 187 ? -20.808 4.965 3.283 1.00 91.31 187 ALA A O 1
ATOM 1446 N N . ILE A 1 188 ? -19.562 6.804 3.009 1.00 89.44 188 ILE A N 1
ATOM 1447 C CA . ILE A 1 188 ? -18.699 6.533 4.165 1.00 89.44 188 ILE A CA 1
ATOM 1448 C C . ILE A 1 188 ? -19.452 6.765 5.475 1.00 89.44 188 ILE A C 1
ATOM 1450 O O . ILE A 1 188 ? -19.332 5.945 6.379 1.00 89.44 188 ILE A O 1
ATOM 1454 N N . ASP A 1 189 ? -20.261 7.821 5.567 1.00 91.00 189 ASP A N 1
ATOM 1455 C CA . ASP A 1 189 ? -21.103 8.072 6.739 1.00 91.00 189 ASP A CA 1
ATOM 1456 C C . ASP A 1 189 ? -22.064 6.906 7.000 1.00 91.00 189 ASP A C 1
ATOM 1458 O O . ASP A 1 189 ? -22.214 6.492 8.146 1.00 91.00 189 ASP A O 1
ATOM 1462 N N . ALA A 1 190 ? -22.661 6.337 5.946 1.00 94.44 190 ALA A N 1
ATOM 1463 C CA . ALA A 1 190 ? -23.508 5.153 6.067 1.00 94.44 190 ALA A CA 1
ATOM 1464 C C . ALA A 1 190 ? -22.731 3.956 6.637 1.00 94.44 190 ALA A C 1
ATOM 1466 O O . ALA A 1 190 ? -23.193 3.322 7.579 1.00 94.44 190 ALA A O 1
ATOM 1467 N N . VAL A 1 191 ? -21.508 3.698 6.153 1.00 93.25 191 VAL A N 1
ATOM 1468 C CA . VAL A 1 191 ? -20.665 2.616 6.695 1.00 93.25 191 VAL A CA 1
ATOM 1469 C C . VAL A 1 191 ? -20.307 2.854 8.164 1.00 93.25 191 VAL A C 1
ATOM 1471 O O . VAL A 1 191 ? -20.285 1.909 8.950 1.00 93.25 191 VAL A O 1
ATOM 1474 N N . ILE A 1 192 ? -20.029 4.103 8.551 1.00 90.75 192 ILE A N 1
ATOM 1475 C CA . ILE A 1 192 ? -19.750 4.454 9.949 1.00 90.75 192 ILE A CA 1
ATOM 1476 C C . ILE A 1 192 ? -20.990 4.202 10.813 1.00 90.75 192 ILE A C 1
ATOM 1478 O O . ILE A 1 192 ? -20.867 3.578 11.860 1.00 90.75 192 ILE A O 1
ATOM 1482 N N . GLN A 1 193 ? -22.177 4.626 10.373 1.00 94.31 193 GLN A N 1
ATOM 1483 C CA . GLN A 1 193 ? -23.433 4.418 11.103 1.00 94.31 193 GLN A CA 1
ATOM 1484 C C . GLN A 1 193 ? -23.800 2.937 11.239 1.00 94.31 193 GLN A C 1
ATOM 1486 O O . GLN A 1 193 ? -24.203 2.500 12.320 1.00 94.31 193 GLN A O 1
ATOM 1491 N N . ASP A 1 194 ? -23.620 2.154 10.176 1.00 95.81 194 ASP A N 1
ATOM 1492 C CA . ASP A 1 194 ? -23.842 0.708 10.199 1.00 95.81 194 ASP A CA 1
ATOM 1493 C C . ASP A 1 194 ? -22.875 0.033 11.182 1.00 95.81 194 ASP A C 1
ATOM 1495 O O . ASP A 1 194 ? -23.284 -0.782 12.010 1.00 95.81 194 ASP A O 1
ATOM 1499 N N . SER A 1 195 ? -21.599 0.436 11.158 1.00 93.88 195 SER A N 1
ATOM 1500 C CA . SER A 1 195 ? -20.590 -0.049 12.101 1.00 93.88 195 SER A CA 1
ATOM 1501 C C . SER A 1 195 ? -20.908 0.357 13.542 1.00 93.88 195 SER A C 1
ATOM 1503 O O . SER A 1 195 ? -20.778 -0.474 14.432 1.00 93.88 195 SER A O 1
ATOM 1505 N N . GLU A 1 196 ? -21.323 1.599 13.802 1.00 93.81 196 GLU A N 1
ATOM 1506 C CA . GLU A 1 196 ? -21.719 2.065 15.140 1.00 93.81 196 GLU A CA 1
ATOM 1507 C C . GLU A 1 196 ? -22.938 1.296 15.665 1.00 93.81 196 GLU A C 1
ATOM 1509 O O . GLU A 1 196 ? -22.990 0.953 16.846 1.00 93.81 196 GLU A O 1
ATOM 1514 N N . THR A 1 197 ? -23.895 0.984 14.789 1.00 96.88 197 THR A N 1
ATOM 1515 C CA . THR A 1 197 ? -25.079 0.192 15.141 1.00 96.88 197 THR A CA 1
ATOM 1516 C C . THR A 1 197 ? -24.683 -1.229 15.531 1.00 96.88 197 THR A C 1
ATOM 1518 O O . THR A 1 197 ? -25.069 -1.680 16.606 1.00 96.88 197 THR A O 1
ATOM 1521 N N . ALA A 1 198 ? -23.843 -1.892 14.731 1.00 96.69 198 ALA A N 1
ATOM 1522 C CA . ALA A 1 198 ? -23.328 -3.224 15.050 1.00 96.69 198 ALA A CA 1
ATOM 1523 C C . ALA A 1 198 ? -22.505 -3.230 16.353 1.00 96.69 198 ALA A C 1
ATOM 1525 O O . ALA A 1 198 ? -22.645 -4.126 17.182 1.00 96.69 198 ALA A O 1
ATOM 1526 N N . MET A 1 199 ? -21.698 -2.189 16.587 1.00 95.19 199 MET A N 1
ATOM 1527 C CA . MET A 1 199 ? -20.933 -2.032 17.828 1.00 95.19 199 MET A CA 1
ATOM 1528 C C . MET A 1 199 ? -21.837 -1.900 19.059 1.00 95.19 199 MET A C 1
ATOM 1530 O O . MET A 1 199 ? -21.532 -2.456 20.111 1.00 95.19 199 MET A O 1
ATOM 1534 N N . LYS A 1 200 ? -22.968 -1.199 18.941 1.00 96.44 200 LYS A N 1
ATOM 1535 C CA . LYS A 1 200 ? -23.927 -1.033 20.040 1.00 96.44 200 LYS A CA 1
ATOM 1536 C C . LYS A 1 200 ? -24.617 -2.343 20.441 1.00 96.44 200 LYS A C 1
ATOM 1538 O O . LYS A 1 200 ? -25.067 -2.461 21.574 1.00 96.44 200 LYS A O 1
ATOM 1543 N N . GLU A 1 201 ? -24.720 -3.309 19.530 1.00 96.94 201 GLU A N 1
ATOM 1544 C CA . GLU A 1 201 ? -25.317 -4.621 19.815 1.00 96.94 201 GLU A CA 1
ATOM 1545 C C . GLU A 1 201 ? -24.375 -5.539 20.604 1.00 96.94 201 GLU A C 1
ATOM 1547 O O . GLU A 1 201 ? -24.847 -6.379 21.370 1.00 96.94 201 GLU A O 1
ATOM 1552 N N . ILE A 1 202 ? -23.058 -5.372 20.437 1.00 97.00 202 ILE A N 1
ATOM 1553 C CA . ILE A 1 202 ? -22.045 -6.225 21.079 1.00 97.00 202 ILE A CA 1
ATOM 1554 C C . ILE A 1 202 ? -21.466 -5.614 22.359 1.00 97.00 202 ILE A C 1
ATOM 1556 O O . ILE A 1 202 ? -21.032 -6.346 23.249 1.00 97.00 202 ILE A O 1
ATOM 1560 N N . LEU A 1 203 ? -21.440 -4.282 22.463 1.00 96.38 203 LEU A N 1
ATOM 1561 C CA . LEU A 1 203 ? -20.885 -3.562 23.605 1.00 96.38 203 LEU A CA 1
ATOM 1562 C C . LEU A 1 203 ? -21.957 -3.263 24.655 1.00 96.38 203 LEU A C 1
ATOM 1564 O O . LEU A 1 203 ? -23.099 -2.940 24.333 1.00 96.38 203 LEU A O 1
ATOM 1568 N N . SER A 1 204 ? -21.568 -3.281 25.931 1.00 97.75 204 SER A N 1
ATOM 1569 C CA . SER A 1 204 ? -22.402 -2.694 26.988 1.00 97.75 204 SER A CA 1
ATOM 1570 C C . SER A 1 204 ? -22.532 -1.174 26.810 1.00 97.75 204 SER A C 1
ATOM 1572 O O . SER A 1 204 ? -21.710 -0.547 26.143 1.00 97.75 204 SER A O 1
ATOM 1574 N N . GLU A 1 205 ? -23.534 -0.550 27.438 1.00 97.19 205 GLU A N 1
ATOM 1575 C CA . GLU A 1 205 ? -23.740 0.906 27.342 1.00 97.19 205 GLU A CA 1
ATOM 1576 C C . GLU A 1 205 ? -22.501 1.704 27.786 1.00 97.19 205 GLU A C 1
ATOM 1578 O O . GLU A 1 205 ? -22.131 2.683 27.138 1.00 97.19 205 GLU A O 1
ATOM 1583 N N . GLU A 1 206 ? -21.816 1.251 28.842 1.00 97.00 206 GLU A N 1
ATOM 1584 C CA . GLU A 1 206 ? -20.586 1.880 29.340 1.00 97.00 206 GLU A CA 1
ATOM 1585 C C . GLU A 1 206 ? -19.410 1.714 28.365 1.00 97.00 206 GLU A C 1
ATOM 1587 O O . GLU A 1 206 ? -18.673 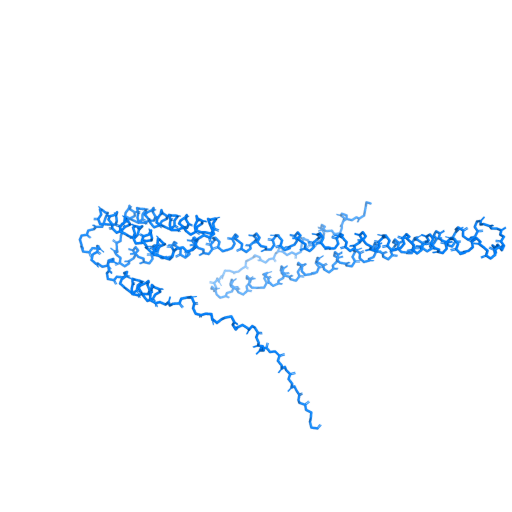2.669 28.110 1.00 97.00 206 GLU A O 1
ATOM 1592 N N . GLN A 1 207 ? -19.239 0.521 27.783 1.00 96.69 207 GLN A N 1
ATOM 1593 C CA . GLN A 1 207 ? -18.209 0.268 26.768 1.00 96.69 207 GLN A CA 1
ATOM 1594 C C . GLN A 1 207 ? -18.479 1.072 25.492 1.00 96.69 207 GLN A C 1
ATOM 1596 O O . GLN A 1 207 ? -17.557 1.633 24.906 1.00 96.69 207 GLN A O 1
ATOM 1601 N N . PHE A 1 208 ? -19.740 1.174 25.074 1.00 97.44 208 PHE A N 1
ATOM 1602 C CA . PHE A 1 208 ? -20.123 1.938 23.893 1.00 97.44 208 PHE A CA 1
ATOM 1603 C C . PHE A 1 208 ? -19.904 3.444 24.085 1.00 97.44 208 PHE A C 1
ATOM 1605 O O . PHE A 1 208 ? -19.443 4.112 23.161 1.00 97.44 208 PHE A O 1
ATOM 1612 N N . ALA A 1 209 ? -20.165 3.981 25.281 1.00 96.44 209 ALA A N 1
ATOM 1613 C CA . ALA A 1 209 ? -19.862 5.375 25.598 1.00 96.44 209 ALA A CA 1
ATOM 1614 C C . ALA A 1 209 ? -18.356 5.671 25.474 1.00 96.44 209 ALA A C 1
ATOM 1616 O O . ALA A 1 209 ? -17.977 6.606 24.771 1.00 96.44 209 ALA A O 1
ATOM 1617 N N . LYS A 1 210 ? -17.494 4.823 26.054 1.00 95.25 210 LYS A N 1
ATOM 1618 C CA . LYS A 1 210 ? -16.031 4.940 25.897 1.00 95.25 210 LYS A CA 1
ATOM 1619 C C . LYS A 1 210 ? -15.587 4.812 24.444 1.00 95.25 210 LYS A C 1
ATOM 1621 O O . LYS A 1 210 ? -14.736 5.564 23.987 1.00 95.25 210 LYS A O 1
ATOM 1626 N N . TYR A 1 211 ? -16.185 3.883 23.702 1.00 93.94 211 TYR A N 1
ATOM 1627 C CA . TYR A 1 211 ? -15.912 3.732 22.277 1.00 93.94 211 TYR A CA 1
ATOM 1628 C C . TYR A 1 211 ? -16.216 5.027 21.510 1.00 93.94 211 TYR A C 1
ATOM 1630 O O . TYR A 1 211 ? -15.416 5.440 20.675 1.00 93.94 211 TYR A O 1
ATOM 1638 N N . GLN A 1 212 ? -17.337 5.696 21.800 1.00 94.25 212 GLN A N 1
ATOM 1639 C CA . GLN A 1 212 ? -17.652 6.983 21.174 1.00 94.25 212 GLN A CA 1
ATOM 1640 C C . GLN A 1 212 ? -16.642 8.074 21.542 1.00 94.25 212 GLN A C 1
ATOM 1642 O O . GLN A 1 212 ? -16.231 8.827 20.661 1.00 94.25 212 GLN A O 1
ATOM 1647 N N . GLU A 1 213 ? -16.207 8.133 22.802 1.00 93.69 213 GLU A N 1
ATOM 1648 C CA . GLU A 1 213 ? -15.178 9.081 23.250 1.00 93.69 213 GLU A CA 1
ATOM 1649 C C . GLU A 1 213 ? -13.848 8.878 22.504 1.00 93.69 213 GLU A C 1
ATOM 1651 O O . GLU A 1 213 ? -13.259 9.847 22.028 1.00 93.69 213 GLU A O 1
ATOM 1656 N N . GLU A 1 214 ? -13.417 7.629 22.310 1.00 89.81 214 GLU A N 1
ATOM 1657 C CA . GLU A 1 214 ? -12.192 7.297 21.565 1.00 89.81 214 GLU A CA 1
ATOM 1658 C C . GLU A 1 214 ? -12.300 7.570 20.053 1.00 89.81 214 GLU A C 1
ATOM 1660 O O . GLU A 1 214 ? -11.302 7.831 19.377 1.00 89.81 214 GLU A O 1
ATOM 1665 N N . GLN A 1 215 ? -13.508 7.530 19.484 1.00 87.44 215 GLN A N 1
ATOM 1666 C CA . GLN A 1 215 ? -13.728 7.822 18.061 1.00 87.44 215 GLN A CA 1
ATOM 1667 C C . GLN A 1 215 ? -13.886 9.317 17.772 1.00 87.44 215 GLN A C 1
ATOM 1669 O O . GLN A 1 215 ? -13.713 9.737 16.625 1.00 87.44 215 GLN A O 1
ATOM 1674 N N . GLU A 1 216 ? -14.176 10.136 18.779 1.00 86.75 216 GLU A N 1
ATOM 1675 C CA . GLU A 1 216 ? -14.423 11.569 18.621 1.00 86.75 216 GLU A CA 1
ATOM 1676 C C . GLU A 1 216 ? -13.254 12.326 17.946 1.00 86.75 216 GLU A C 1
ATOM 1678 O O . GLU A 1 216 ? -13.502 13.066 16.987 1.00 86.75 216 GLU A O 1
ATOM 1683 N N . PRO A 1 217 ? -11.968 12.101 18.298 1.00 84.06 217 PRO A N 1
ATOM 1684 C CA . PRO A 1 217 ? -10.847 12.724 17.588 1.00 84.06 217 PRO A CA 1
ATOM 1685 C C . PRO A 1 217 ? -10.802 12.343 16.102 1.00 84.06 217 PRO A C 1
ATOM 1687 O O . PRO A 1 217 ? -10.479 13.162 15.239 1.00 84.06 217 PRO A O 1
ATOM 1690 N N . ILE A 1 218 ? -11.148 11.095 15.783 1.00 79.12 218 ILE A N 1
ATOM 1691 C CA . ILE A 1 218 ? -11.152 10.577 14.412 1.00 79.12 218 ILE A CA 1
ATOM 1692 C C . ILE A 1 218 ? -12.305 11.200 13.623 1.00 79.12 218 ILE A C 1
ATOM 1694 O O . ILE A 1 218 ? -12.113 11.605 12.473 1.00 79.12 218 ILE A O 1
ATOM 1698 N N . ARG A 1 219 ? -13.479 11.342 14.248 1.00 79.31 219 ARG A N 1
ATOM 1699 C CA . ARG A 1 219 ? -14.640 12.022 13.668 1.00 79.31 219 ARG A CA 1
ATOM 1700 C C . ARG A 1 219 ? -14.324 13.486 13.360 1.00 79.31 219 ARG A C 1
ATOM 1702 O O . ARG A 1 219 ? -14.589 13.935 12.248 1.00 79.31 219 ARG A O 1
ATOM 1709 N N . GLN A 1 220 ? -13.652 14.195 14.263 1.00 81.62 220 GLN A N 1
ATOM 1710 C CA . GLN A 1 220 ? -13.224 15.580 14.031 1.00 81.62 220 GLN A CA 1
ATOM 1711 C C . GLN A 1 220 ? -12.228 15.702 12.869 1.00 81.62 220 GLN A C 1
ATOM 1713 O O . GLN A 1 220 ? -12.319 16.629 12.060 1.00 81.62 220 GLN A O 1
ATOM 1718 N N . ILE A 1 221 ? -11.298 14.751 12.726 1.00 78.12 221 ILE A N 1
ATOM 1719 C CA . ILE A 1 221 ? -10.395 14.698 11.565 1.00 78.12 221 ILE A CA 1
ATOM 1720 C C . ILE A 1 221 ? -11.190 14.453 10.276 1.00 78.12 221 ILE A C 1
ATOM 1722 O O . ILE A 1 221 ? -10.935 15.112 9.265 1.00 78.12 221 ILE A O 1
ATOM 1726 N N . TRP A 1 222 ? -12.161 13.535 10.297 1.00 77.88 222 TRP A N 1
ATOM 1727 C CA . TRP A 1 222 ? -13.032 13.243 9.156 1.00 77.88 222 TRP A CA 1
ATOM 1728 C C . TRP A 1 222 ? -13.848 14.468 8.725 1.00 77.88 222 TRP A C 1
ATOM 1730 O O . TRP A 1 222 ? -13.871 14.824 7.544 1.00 77.88 222 TRP A O 1
ATOM 1740 N N . GLU A 1 223 ? -14.441 15.181 9.677 1.00 80.81 223 GLU A N 1
ATOM 1741 C CA . GLU A 1 223 ? -15.159 16.434 9.433 1.00 80.81 223 GLU A CA 1
ATOM 1742 C C . GLU A 1 223 ? -14.228 17.544 8.924 1.00 80.81 223 GLU A C 1
ATOM 1744 O O . GLU A 1 223 ? -14.565 18.281 7.993 1.00 80.81 223 GLU A O 1
ATOM 1749 N N . GLY A 1 224 ? -13.004 17.619 9.452 1.00 78.44 224 GLY A N 1
ATOM 1750 C CA . GLY A 1 224 ? -11.965 18.507 8.937 1.00 78.44 224 GLY A CA 1
ATOM 1751 C C . GLY A 1 224 ? -11.628 18.206 7.474 1.00 78.44 224 GLY A C 1
ATOM 1752 O O . GLY A 1 224 ? -11.558 19.116 6.645 1.00 78.44 224 GLY A O 1
ATOM 1753 N N . LEU A 1 225 ? -11.494 16.926 7.118 1.00 69.94 225 LEU A N 1
ATOM 1754 C CA . LEU A 1 225 ? -11.272 16.476 5.743 1.00 69.94 225 LEU A CA 1
ATOM 1755 C C . LEU A 1 225 ? -12.480 16.740 4.833 1.00 69.94 225 LEU A C 1
ATOM 1757 O O . LEU A 1 225 ? -12.276 17.013 3.648 1.00 69.94 225 LEU A O 1
ATOM 1761 N N . ARG A 1 226 ? -13.714 16.732 5.355 1.00 72.94 226 ARG A N 1
ATOM 1762 C CA . ARG A 1 226 ? -14.934 17.158 4.637 1.00 72.94 226 ARG A CA 1
ATOM 1763 C C . ARG A 1 226 ? -14.919 18.654 4.302 1.00 72.94 226 ARG A C 1
ATOM 1765 O O . ARG A 1 226 ? -15.423 19.048 3.252 1.00 72.94 226 ARG A O 1
ATOM 1772 N N . ASN A 1 227 ? -14.271 19.474 5.126 1.00 71.44 227 ASN A N 1
ATOM 1773 C CA . ASN A 1 227 ? -14.143 20.913 4.883 1.00 71.44 227 ASN A CA 1
ATOM 1774 C C . ASN A 1 227 ? -12.872 21.308 4.115 1.00 71.44 227 ASN A C 1
ATOM 1776 O O . ASN A 1 227 ? -12.808 22.406 3.557 1.00 71.44 227 ASN A O 1
ATOM 1780 N N . MET A 1 228 ? -11.871 20.428 4.003 1.00 59.38 228 MET A N 1
ATOM 1781 C CA . MET A 1 228 ? -10.692 20.700 3.178 1.00 59.38 228 MET A CA 1
ATOM 1782 C C . MET A 1 228 ? -11.062 20.685 1.694 1.00 59.38 228 MET A C 1
ATOM 1784 O O . MET A 1 228 ? -11.431 19.659 1.126 1.00 59.38 228 MET A O 1
ATOM 1788 N N . ASN A 1 229 ? -10.978 21.841 1.045 1.00 50.41 229 ASN A N 1
ATOM 1789 C CA . ASN A 1 229 ? -11.257 21.989 -0.375 1.00 50.41 229 ASN A CA 1
ATOM 1790 C C . ASN A 1 229 ? -10.079 21.436 -1.206 1.00 50.41 229 ASN A C 1
ATOM 1792 O O . ASN A 1 229 ? -9.223 22.188 -1.670 1.00 50.41 229 ASN A O 1
ATOM 1796 N N . PHE A 1 230 ? -10.026 20.112 -1.404 1.00 53.94 230 PHE A N 1
ATOM 1797 C CA . PHE A 1 230 ? -9.014 19.430 -2.234 1.00 53.94 230 PHE A CA 1
ATOM 1798 C C . PHE A 1 230 ? -9.049 19.844 -3.725 1.00 53.94 230 PHE A C 1
ATOM 1800 O O . PHE A 1 230 ? -8.208 19.407 -4.509 1.00 53.94 230 PHE A O 1
ATOM 1807 N N . GLY A 1 231 ? -9.993 20.710 -4.120 1.00 46.53 231 GLY A N 1
ATOM 1808 C CA . GLY A 1 231 ? -10.153 21.241 -5.473 1.00 46.53 231 GLY A CA 1
ATOM 1809 C C . GLY A 1 231 ? -9.310 22.476 -5.818 1.00 46.53 231 GLY A C 1
ATOM 1810 O O . GLY A 1 231 ? -9.288 22.865 -6.985 1.00 46.53 231 GLY A O 1
ATOM 1811 N N . GLN A 1 232 ? -8.596 23.102 -4.873 1.00 40.56 232 GLN A N 1
ATOM 1812 C CA . GLN A 1 232 ? -7.731 24.247 -5.192 1.00 40.56 232 GLN A CA 1
ATOM 1813 C C . GLN A 1 232 ? -6.273 23.801 -5.341 1.00 40.56 232 GLN A C 1
ATOM 1815 O O . GLN A 1 232 ? -5.533 23.615 -4.378 1.00 40.56 232 GLN A O 1
ATOM 1820 N N . GLY A 1 233 ? -5.882 23.580 -6.595 1.00 44.59 233 GLY A N 1
ATOM 1821 C CA . GLY A 1 233 ? -4.586 23.044 -6.980 1.00 44.59 233 GLY A CA 1
ATOM 1822 C C . GLY A 1 233 ? -3.387 23.703 -6.294 1.00 44.59 233 GLY A C 1
ATOM 1823 O O . GLY A 1 233 ? -3.031 24.843 -6.572 1.00 44.59 233 GLY A O 1
ATOM 1824 N N . ARG A 1 234 ? -2.648 22.905 -5.522 1.00 41.72 234 ARG A N 1
ATOM 1825 C CA . ARG A 1 234 ? -1.188 23.013 -5.458 1.00 41.72 234 ARG A CA 1
ATOM 1826 C C . ARG A 1 234 ? -0.569 21.800 -6.128 1.00 41.72 234 ARG A C 1
ATOM 1828 O O . ARG A 1 234 ? 0.025 20.925 -5.514 1.00 41.72 234 ARG A O 1
ATOM 1835 N N . ARG A 1 235 ? -0.664 21.823 -7.455 1.00 47.84 235 ARG A N 1
ATOM 1836 C CA . ARG A 1 235 ? 0.302 21.204 -8.363 1.00 47.84 235 ARG A CA 1
ATOM 1837 C C . ARG A 1 235 ? 1.601 22.030 -8.296 1.00 47.84 235 ARG A C 1
ATOM 1839 O O . ARG A 1 235 ? 1.945 22.729 -9.235 1.00 47.84 235 ARG A O 1
ATOM 1846 N N . GLY A 1 236 ? 2.261 22.029 -7.141 1.00 42.91 236 GLY A N 1
ATOM 1847 C CA . GLY A 1 236 ? 3.631 22.511 -6.958 1.00 42.91 236 GLY A CA 1
ATOM 1848 C C . GLY A 1 236 ? 4.414 21.297 -6.487 1.00 42.91 236 GLY A C 1
ATOM 1849 O O . GLY A 1 236 ? 4.315 20.910 -5.334 1.00 42.91 236 GLY A O 1
ATOM 1850 N N . GLY A 1 237 ? 5.001 20.521 -7.386 1.00 43.41 237 GLY A N 1
ATOM 1851 C CA . GLY A 1 237 ? 6.179 20.981 -8.101 1.00 43.41 237 GLY A CA 1
ATOM 1852 C C . GLY A 1 237 ? 7.359 20.472 -7.294 1.00 43.41 237 GLY A C 1
ATOM 1853 O O . GLY A 1 237 ? 7.790 21.121 -6.346 1.00 43.41 237 GLY A O 1
ATOM 1854 N N . GLY A 1 238 ? 7.814 19.264 -7.630 1.00 47.19 238 GLY A N 1
ATOM 1855 C CA . GLY A 1 238 ? 9.088 18.764 -7.142 1.00 47.19 238 GLY A CA 1
ATOM 1856 C C . GLY A 1 238 ? 10.158 19.793 -7.484 1.00 47.19 238 GLY A C 1
ATOM 1857 O O . GLY A 1 238 ? 10.369 20.111 -8.650 1.00 47.19 238 GLY A O 1
ATOM 1858 N N . GLY A 1 239 ? 10.770 20.361 -6.455 1.00 45.53 239 GLY A N 1
ATOM 1859 C CA . GLY A 1 239 ? 11.780 21.392 -6.590 1.00 45.53 239 GLY A CA 1
ATOM 1860 C C . GLY A 1 239 ? 12.757 21.294 -5.431 1.00 45.53 239 GLY A C 1
ATOM 1861 O O . GLY A 1 239 ? 12.404 21.581 -4.295 1.00 45.53 239 GLY A O 1
ATOM 1862 N N . ASN A 1 240 ? 13.982 20.890 -5.759 1.00 50.38 240 ASN A N 1
ATOM 1863 C CA . ASN A 1 240 ? 15.214 21.133 -5.012 1.00 50.38 240 ASN A CA 1
ATOM 1864 C C . ASN A 1 240 ? 15.294 20.674 -3.545 1.00 50.38 240 ASN A C 1
ATOM 1866 O O . ASN A 1 240 ? 15.194 21.463 -2.609 1.00 50.38 240 ASN A O 1
ATOM 1870 N N . ARG A 1 241 ? 15.721 19.423 -3.353 1.00 47.59 241 ARG A N 1
ATOM 1871 C CA . ARG A 1 241 ? 16.631 19.060 -2.254 1.00 47.59 241 ARG A CA 1
ATOM 1872 C C . ARG A 1 241 ? 17.783 18.251 -2.840 1.00 47.59 241 ARG A C 1
ATOM 1874 O O . ARG A 1 241 ? 17.638 17.060 -3.075 1.00 47.59 241 ARG A O 1
ATOM 1881 N N . GLY A 1 242 ? 18.894 18.922 -3.142 1.00 43.94 242 GLY A N 1
ATOM 1882 C CA . GLY A 1 242 ? 20.093 18.248 -3.650 1.00 43.94 242 GLY A CA 1
ATOM 1883 C C . GLY A 1 242 ? 21.095 19.140 -4.382 1.00 43.94 242 GLY A C 1
ATOM 1884 O O . GLY A 1 242 ? 21.684 18.693 -5.356 1.00 43.94 242 GLY A O 1
ATOM 1885 N N . GLY A 1 243 ? 21.272 20.396 -3.967 1.00 46.53 243 GLY A N 1
ATOM 1886 C CA . GLY A 1 243 ? 22.365 21.249 -4.440 1.00 46.53 243 GLY A CA 1
ATOM 1887 C C . GLY A 1 243 ? 23.486 21.257 -3.410 1.00 46.53 243 GLY A C 1
ATOM 1888 O O . GLY A 1 243 ? 23.514 22.120 -2.541 1.00 46.53 243 GLY A O 1
ATOM 1889 N N . ASN A 1 244 ? 24.360 20.257 -3.476 1.00 49.50 244 ASN A N 1
ATOM 1890 C CA . ASN A 1 244 ? 25.588 20.185 -2.697 1.00 49.50 244 ASN A CA 1
ATOM 1891 C C . ASN A 1 244 ? 26.627 21.076 -3.398 1.00 49.50 244 ASN A C 1
ATOM 1893 O O . ASN A 1 244 ? 27.304 20.621 -4.316 1.00 49.50 244 ASN A O 1
ATOM 1897 N N . GLN A 1 245 ? 26.701 22.359 -3.037 1.00 46.28 245 GLN A N 1
ATOM 1898 C CA . GLN A 1 245 ? 27.740 23.263 -3.533 1.00 46.28 245 GLN A CA 1
ATOM 1899 C C . GLN A 1 245 ? 28.747 23.514 -2.408 1.00 46.28 245 GLN A C 1
ATOM 1901 O O . GLN A 1 245 ? 28.614 24.438 -1.612 1.00 46.28 245 GLN A O 1
ATOM 1906 N N . ALA A 1 246 ? 29.735 22.617 -2.347 1.00 51.50 246 ALA A N 1
ATOM 1907 C CA . ALA A 1 246 ? 31.079 22.922 -1.867 1.00 51.50 246 ALA A CA 1
ATOM 1908 C C . ALA A 1 246 ? 31.593 24.144 -2.662 1.00 51.50 246 ALA A C 1
ATOM 1910 O O . ALA A 1 246 ? 31.346 24.240 -3.861 1.00 51.50 246 ALA A O 1
ATOM 1911 N N . GLY A 1 247 ? 32.177 25.169 -2.049 1.00 50.56 247 GLY A N 1
ATOM 1912 C CA . GLY A 1 247 ? 33.390 25.072 -1.246 1.00 50.56 247 GLY A CA 1
ATOM 1913 C C . GLY A 1 247 ? 34.576 25.259 -2.193 1.00 50.56 247 GLY A C 1
ATOM 1914 O O . GLY A 1 247 ? 35.005 24.298 -2.824 1.00 50.56 247 GLY A O 1
ATOM 1915 N N . GLY A 1 248 ? 35.044 26.499 -2.330 1.00 50.47 248 GLY A N 1
ATOM 1916 C CA . GLY A 1 248 ? 36.181 26.868 -3.167 1.00 50.47 248 GLY A CA 1
ATOM 1917 C C . GLY A 1 248 ? 36.510 28.344 -2.984 1.00 50.47 248 GLY A C 1
ATOM 1918 O O . GLY A 1 248 ? 35.924 29.182 -3.668 1.00 50.47 248 GLY A O 1
ATOM 1919 N N . ASP A 1 249 ? 37.381 28.609 -2.011 1.00 42.81 249 ASP A N 1
ATOM 1920 C CA . ASP A 1 249 ? 38.238 29.800 -1.955 1.00 42.81 249 ASP A CA 1
ATOM 1921 C C . ASP A 1 249 ? 39.269 29.782 -3.099 1.00 42.81 249 ASP A C 1
ATOM 1923 O O . ASP A 1 249 ? 39.684 28.666 -3.503 1.00 42.81 249 ASP A O 1
#

Foldseek 3Di:
DPPPPPVVPPPPPPPDDDDDDDDDVVVVVVVVVVVVVVVVVVVVVVVVVVVVVVVVVVVVVVVVVVVVVVVVVVVVPDDDDPVVVVVVVVVVVVVVVVVVVVVVVVVVVVVVVVVVVVVVVVVVVVVVVVVVVLVVVLVVLCVQLVDDPVLSVLLSVLSVVLVVQLVVLVVVCVVVVDPPPVVSLVSNVVSVVVSLVSNPVSGDPVSSVSVCVVCVVVVVVSVVVVPPPPPPDPPDDDDDDDDPDDDDD

Radius of gyration: 32.77 Å; chains: 1; bounding box: 67×59×86 Å

pLDDT: mean 78.88, std 18.77, range [34.84, 97.75]

Secondary structure (DSSP, 8-state):
--TTSSTTSSSSSS----------THHHHHHHHHHHHHHHHHHHHHHHHHHHHHHHHHHHHHHHHHHHHHHHHHHT-SPPPHHHHHHHHHHHHHHHHHHHHHHHHHHHHHHHHHHHHHHHHHHHHHHHHHHHHHHHHHHHHHHHHT--HHHHHHHHHHHHHHHHHHHHHHHHHHHHS---HHHHHHHHHHHHHHHHHHHHHHS-HHHHHHHHHHHHHHHHHHHHHHHS-TTS--------S--------